Protein AF-K3ZLZ5-F1 (afdb_monomer_lite)

Secondary structure (DSSP, 8-state):
-PPPHHHHHHHTPPPTT--GGG--TTS--HHHHHHHHHHHHHHHHHHHHS-HHHHHHHHT-TTTTT-HHHHHHHHHHHHT--------------------------------------SSSHHHHHHHHHHHHHHHHHHHHHHHHHHHHHHHHHHHHHHHHHHHHHHHHHHHHHHHHHHHHHHHT-PPP---SSSS--------------------------

Structure (mmCIF, N/CA/C/O backbone):
data_AF-K3ZLZ5-F1
#
_entry.id   AF-K3ZLZ5-F1
#
loop_
_atom_site.group_PDB
_atom_site.id
_atom_site.type_symbol
_atom_site.label_atom_id
_atom_site.label_alt_id
_atom_site.label_comp_id
_atom_site.label_asym_id
_atom_site.label_entity_id
_atom_site.label_seq_id
_atom_site.pdbx_PDB_ins_code
_atom_site.Cartn_x
_atom_site.Cartn_y
_atom_site.Cartn_z
_atom_site.occupancy
_atom_site.B_iso_or_equiv
_atom_site.auth_seq_id
_atom_site.auth_comp_id
_atom_site.auth_asym_id
_atom_site.auth_atom_id
_atom_site.pdbx_PDB_model_num
ATOM 1 N N . MET A 1 1 ? 9.858 -18.443 5.538 1.00 51.09 1 MET A N 1
ATOM 2 C CA . MET A 1 1 ? 9.819 -18.020 4.124 1.00 51.09 1 MET A CA 1
ATOM 3 C C . MET A 1 1 ? 8.962 -16.777 4.077 1.00 51.09 1 MET A C 1
ATOM 5 O O . MET A 1 1 ? 7.885 -16.818 4.658 1.00 51.09 1 MET A O 1
ATOM 9 N N . GLY A 1 2 ? 9.480 -15.682 3.523 1.00 55.00 2 GLY A N 1
ATOM 10 C CA . GLY A 1 2 ? 8.726 -14.432 3.418 1.00 55.00 2 GLY A CA 1
ATOM 11 C C . GLY A 1 2 ? 7.534 -14.552 2.457 1.00 55.00 2 GLY A C 1
ATOM 12 O O . GLY A 1 2 ? 7.440 -15.550 1.733 1.00 55.00 2 GLY A O 1
ATOM 13 N N . PRO A 1 3 ? 6.624 -13.567 2.466 1.00 72.56 3 PRO A N 1
ATOM 14 C CA . PRO A 1 3 ? 5.495 -13.526 1.544 1.00 72.56 3 PRO A CA 1
ATOM 15 C C . PRO A 1 3 ? 5.969 -13.429 0.087 1.00 72.56 3 PRO A C 1
ATOM 17 O O . PRO A 1 3 ? 6.995 -12.822 -0.218 1.00 72.56 3 PRO A O 1
ATOM 20 N N . SER A 1 4 ? 5.222 -14.058 -0.821 1.00 85.50 4 SER A N 1
ATOM 21 C CA . SER A 1 4 ? 5.478 -13.959 -2.266 1.00 85.50 4 SER A CA 1
ATOM 22 C C . SER A 1 4 ? 5.114 -12.570 -2.804 1.00 85.50 4 SER A C 1
ATOM 24 O O . SER A 1 4 ? 4.251 -11.896 -2.243 1.00 85.50 4 SER A O 1
ATOM 26 N N . ILE A 1 5 ? 5.734 -12.158 -3.916 1.00 81.50 5 ILE A N 1
ATOM 27 C CA . ILE A 1 5 ? 5.451 -10.870 -4.581 1.00 81.50 5 ILE A CA 1
ATOM 28 C C . ILE A 1 5 ? 3.954 -10.728 -4.884 1.00 81.50 5 ILE A C 1
ATOM 30 O O . ILE A 1 5 ? 3.370 -9.686 -4.603 1.00 81.50 5 ILE A O 1
ATOM 34 N N . ASP A 1 6 ? 3.313 -11.799 -5.359 1.00 85.06 6 ASP A N 1
ATOM 35 C CA . ASP A 1 6 ? 1.879 -11.804 -5.655 1.00 85.06 6 ASP A CA 1
ATOM 36 C C . ASP A 1 6 ? 1.027 -11.555 -4.401 1.00 85.06 6 ASP A C 1
ATOM 38 O O . ASP A 1 6 ? 0.051 -10.813 -4.457 1.00 85.06 6 ASP A O 1
ATOM 42 N N . GLN A 1 7 ? 1.405 -12.120 -3.249 1.00 87.25 7 GLN A N 1
ATOM 43 C CA . GLN A 1 7 ? 0.699 -11.880 -1.984 1.00 87.25 7 GLN A CA 1
ATOM 44 C C . GLN A 1 7 ? 0.841 -10.432 -1.514 1.00 87.25 7 GLN A C 1
ATOM 46 O O . GLN A 1 7 ? -0.138 -9.849 -1.057 1.00 87.25 7 GLN A O 1
ATOM 51 N N . ILE A 1 8 ? 2.037 -9.852 -1.647 1.00 87.12 8 ILE A N 1
ATOM 52 C CA . ILE A 1 8 ? 2.290 -8.449 -1.292 1.00 87.12 8 ILE A CA 1
ATOM 53 C C . ILE A 1 8 ? 1.476 -7.527 -2.204 1.00 87.12 8 ILE A C 1
ATOM 55 O O . ILE A 1 8 ? 0.814 -6.612 -1.720 1.00 87.12 8 ILE A O 1
ATOM 59 N N . LEU A 1 9 ? 1.466 -7.798 -3.512 1.00 88.12 9 LEU A N 1
ATOM 60 C CA . LEU A 1 9 ? 0.686 -7.027 -4.477 1.00 88.12 9 LEU A CA 1
ATOM 61 C C . LEU A 1 9 ? -0.811 -7.111 -4.194 1.00 88.12 9 LEU A C 1
ATOM 63 O O . LEU A 1 9 ? -1.471 -6.077 -4.192 1.00 88.12 9 LEU A O 1
ATOM 67 N N . VAL A 1 10 ? -1.337 -8.304 -3.902 1.00 89.19 10 VAL A N 1
ATOM 68 C CA . VAL A 1 10 ? -2.753 -8.496 -3.553 1.00 89.19 10 VAL A CA 1
ATOM 69 C C . VAL A 1 10 ? -3.120 -7.751 -2.270 1.00 89.19 10 VAL A C 1
ATOM 71 O O . VAL A 1 10 ? -4.140 -7.070 -2.246 1.00 89.19 10 VAL A O 1
ATOM 74 N N . ALA A 1 11 ? -2.284 -7.822 -1.233 1.00 88.75 11 ALA A N 1
ATOM 75 C CA . ALA A 1 11 ? -2.509 -7.092 0.015 1.00 88.75 11 ALA A CA 1
ATOM 76 C C . ALA A 1 11 ? -2.407 -5.564 -0.156 1.00 88.75 11 ALA A C 1
ATOM 78 O O . ALA A 1 11 ? -2.975 -4.815 0.632 1.00 88.75 11 ALA A O 1
ATOM 79 N N . SER A 1 12 ? -1.703 -5.095 -1.191 1.00 90.94 12 SER A N 1
ATOM 80 C CA . SER A 1 12 ? -1.580 -3.670 -1.519 1.00 90.94 12 SER A CA 1
ATOM 81 C C . SER A 1 12 ? -2.735 -3.121 -2.369 1.00 90.94 12 SER A C 1
ATOM 83 O O . SER A 1 12 ? -2.720 -1.953 -2.751 1.00 90.94 12 SER A O 1
ATOM 85 N N . ILE A 1 13 ? -3.724 -3.944 -2.733 1.00 91.38 13 ILE A N 1
ATOM 86 C CA . ILE A 1 13 ? -4.865 -3.480 -3.528 1.00 91.38 13 ILE A CA 1
ATOM 87 C C . ILE A 1 13 ? -5.757 -2.599 -2.654 1.00 91.38 13 ILE A C 1
ATOM 89 O O . ILE A 1 13 ? -6.261 -3.028 -1.620 1.00 91.38 13 ILE A O 1
ATOM 93 N N . LEU A 1 14 ? -5.971 -1.366 -3.108 1.00 88.81 14 LEU A N 1
ATOM 94 C CA . LEU A 1 14 ? -6.866 -0.426 -2.446 1.00 88.81 14 LEU A CA 1
ATOM 95 C C . LEU A 1 14 ? -8.335 -0.868 -2.570 1.00 88.81 14 LEU A C 1
ATOM 97 O O . LEU A 1 14 ? -8.713 -1.477 -3.579 1.00 88.81 14 LEU A O 1
ATOM 101 N N . PRO A 1 15 ? -9.191 -0.513 -1.596 1.00 84.44 15 PRO A N 1
ATOM 102 C CA . PRO A 1 15 ? -10.613 -0.798 -1.662 1.00 84.44 15 PRO A CA 1
ATOM 103 C C . PRO A 1 15 ? -11.277 -0.192 -2.913 1.00 84.44 15 PRO A C 1
ATOM 105 O O . PRO A 1 15 ? -10.827 0.828 -3.447 1.00 84.44 15 PRO A O 1
ATOM 108 N N . PRO A 1 16 ? -12.400 -0.762 -3.382 1.00 80.25 16 PRO A N 1
ATOM 109 C CA . PRO A 1 16 ? -13.144 -0.202 -4.504 1.00 80.25 16 PRO A CA 1
ATOM 110 C C . PRO A 1 16 ? -13.611 1.230 -4.204 1.00 80.25 16 PRO A C 1
ATOM 112 O O . PRO A 1 16 ? -14.239 1.474 -3.177 1.00 80.25 16 PRO A O 1
ATOM 115 N N . ASN A 1 17 ? -13.375 2.162 -5.135 1.00 74.81 17 ASN A N 1
ATOM 116 C CA . ASN A 1 17 ? -13.675 3.598 -4.993 1.00 74.81 17 ASN A CA 1
ATOM 117 C C . ASN A 1 17 ? -12.885 4.325 -3.889 1.00 74.81 17 ASN A C 1
ATOM 119 O O . ASN A 1 17 ? -13.280 5.419 -3.485 1.00 74.81 17 ASN A O 1
ATOM 123 N N . PHE A 1 18 ? -11.786 3.742 -3.408 1.00 80.00 18 PHE A N 1
ATOM 124 C CA . PHE A 1 18 ? -10.894 4.410 -2.473 1.00 80.00 18 PHE A CA 1
ATOM 125 C C . PHE A 1 18 ? -10.143 5.541 -3.183 1.00 80.00 18 PHE A C 1
ATOM 127 O O . PHE A 1 18 ? -9.334 5.306 -4.081 1.00 80.00 18 PHE A O 1
ATOM 134 N N . ASP A 1 19 ? -10.443 6.776 -2.794 1.00 78.69 19 ASP A N 1
ATOM 135 C CA . ASP A 1 19 ? -9.796 7.975 -3.318 1.00 78.69 19 ASP A CA 1
ATOM 136 C C . ASP A 1 19 ? -8.777 8.474 -2.293 1.00 78.69 19 ASP A C 1
ATOM 138 O O . ASP A 1 19 ? -9.160 9.092 -1.299 1.00 78.69 19 ASP A O 1
ATOM 142 N N . ILE A 1 20 ? -7.491 8.203 -2.549 1.00 75.19 20 ILE A N 1
ATOM 143 C CA . ILE A 1 20 ? -6.363 8.593 -1.684 1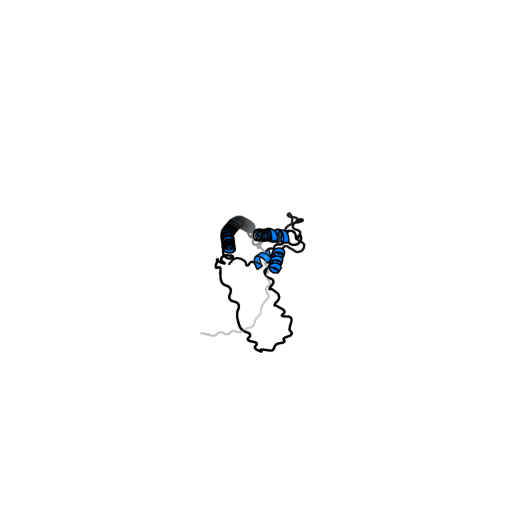.00 75.19 20 ILE A CA 1
ATOM 144 C C . ILE A 1 20 ? -6.392 10.096 -1.370 1.00 75.19 20 ILE A C 1
ATOM 146 O O . ILE A 1 20 ? -6.092 10.494 -0.245 1.00 75.19 20 ILE A O 1
ATOM 150 N N . ASP A 1 21 ? -6.804 10.928 -2.329 1.00 77.19 21 ASP A N 1
ATOM 151 C CA . ASP A 1 21 ? -6.812 12.384 -2.172 1.00 77.19 21 ASP A CA 1
ATOM 152 C C . ASP A 1 21 ? -7.993 12.878 -1.314 1.00 77.19 21 ASP A C 1
ATOM 154 O O . ASP A 1 21 ? -8.024 14.040 -0.897 1.00 77.19 21 ASP A O 1
ATOM 158 N N . ARG A 1 22 ? -8.987 12.018 -1.049 1.00 81.44 22 ARG A N 1
ATOM 159 C CA . ARG A 1 22 ? -10.226 12.349 -0.321 1.00 81.44 22 ARG A CA 1
ATOM 160 C C . ARG A 1 22 ? -10.492 11.470 0.900 1.00 81.44 22 ARG A C 1
ATOM 162 O O . ARG A 1 22 ? -11.604 11.506 1.430 1.00 81.44 22 ARG A O 1
ATOM 169 N N . VAL A 1 23 ? -9.503 10.705 1.356 1.00 81.44 23 VAL A N 1
ATOM 170 C CA . VAL A 1 23 ? -9.627 9.842 2.538 1.00 81.44 23 VAL A CA 1
ATOM 171 C C . VAL A 1 23 ? -9.972 10.664 3.782 1.00 81.44 23 VAL A C 1
ATOM 173 O O . VAL A 1 23 ? -9.275 11.618 4.134 1.00 81.44 23 VAL A O 1
ATOM 176 N N . ASP A 1 24 ? -11.030 10.253 4.485 1.00 83.88 24 ASP A N 1
ATOM 177 C CA . ASP A 1 24 ? -11.310 10.719 5.843 1.00 83.88 24 ASP A CA 1
ATOM 178 C C . ASP A 1 24 ? -10.507 9.891 6.852 1.00 83.88 24 ASP A C 1
ATOM 180 O O . ASP A 1 24 ? -10.948 8.850 7.340 1.00 83.88 24 ASP A O 1
ATOM 184 N N . TRP A 1 25 ? -9.318 10.389 7.185 1.00 81.00 25 TRP A N 1
ATOM 185 C CA . TRP A 1 25 ? -8.396 9.761 8.134 1.00 81.00 25 TRP A CA 1
ATOM 186 C C . TRP A 1 25 ? -8.973 9.575 9.543 1.00 81.00 25 TRP A C 1
ATOM 188 O O . TRP A 1 25 ? -8.416 8.812 10.325 1.00 81.00 25 TRP A O 1
ATOM 198 N N . SER A 1 26 ? -10.075 10.249 9.886 1.00 80.75 26 SER A N 1
ATOM 199 C CA . SER A 1 26 ? -10.703 10.129 11.209 1.00 80.75 26 SER A CA 1
ATOM 200 C C . SER A 1 26 ? -11.570 8.875 11.340 1.00 80.75 26 SER A C 1
ATOM 202 O O . SER A 1 26 ? -11.838 8.437 12.455 1.00 80.75 26 SER A O 1
ATOM 204 N N . ASN A 1 27 ? -12.027 8.324 10.212 1.00 83.88 27 ASN A N 1
ATOM 205 C CA . ASN A 1 27 ? -12.945 7.184 10.145 1.00 83.88 27 ASN A CA 1
ATOM 206 C C . ASN A 1 27 ? -12.357 5.988 9.380 1.00 83.88 27 ASN A C 1
ATOM 208 O O . ASN A 1 27 ? -13.076 5.023 9.122 1.00 83.88 27 ASN A O 1
ATOM 212 N N . ILE A 1 28 ? -11.075 6.052 9.010 1.00 84.75 28 ILE A N 1
ATOM 213 C CA . ILE A 1 28 ? -10.393 4.972 8.297 1.00 84.75 28 ILE A CA 1
ATOM 214 C C . ILE A 1 28 ? -10.305 3.724 9.182 1.00 84.75 28 ILE A C 1
ATOM 216 O O . ILE A 1 28 ? -9.991 3.799 10.372 1.00 84.75 28 ILE A O 1
ATOM 220 N N . THR A 1 29 ? -10.602 2.565 8.607 1.00 88.00 29 THR A N 1
ATOM 221 C CA . THR A 1 29 ? -10.415 1.285 9.293 1.00 88.00 29 THR A CA 1
ATOM 222 C C . THR A 1 29 ? -8.942 0.873 9.292 1.00 88.00 29 THR A C 1
ATOM 224 O O . THR A 1 29 ? -8.152 1.334 8.468 1.00 88.00 29 THR A O 1
ATOM 227 N N . GLN A 1 30 ? -8.556 -0.028 10.201 1.00 82.75 30 GLN A N 1
ATOM 228 C CA . GLN A 1 30 ? -7.181 -0.535 10.245 1.00 82.75 30 GLN A CA 1
ATOM 229 C C . GLN A 1 30 ? -6.791 -1.243 8.938 1.00 82.75 30 GLN A C 1
ATOM 231 O O . GLN A 1 30 ? -5.706 -1.020 8.421 1.00 82.75 30 GLN A O 1
ATOM 236 N N . GLU A 1 31 ? -7.700 -2.031 8.363 1.00 85.06 31 GLU A N 1
ATOM 237 C CA . GLU A 1 31 ? -7.471 -2.730 7.094 1.00 85.06 31 GLU A CA 1
ATOM 238 C C . GLU A 1 31 ? -7.238 -1.751 5.930 1.00 85.06 31 GLU A C 1
ATOM 240 O O . GLU A 1 31 ? -6.318 -1.940 5.136 1.00 85.06 31 GLU A O 1
ATOM 245 N N . GLU A 1 32 ? -8.020 -0.667 5.862 1.00 87.19 32 GLU A N 1
ATOM 246 C CA . GLU A 1 32 ? -7.841 0.392 4.860 1.00 87.19 32 GLU A CA 1
ATOM 247 C C . GLU A 1 32 ? -6.527 1.156 5.050 1.00 87.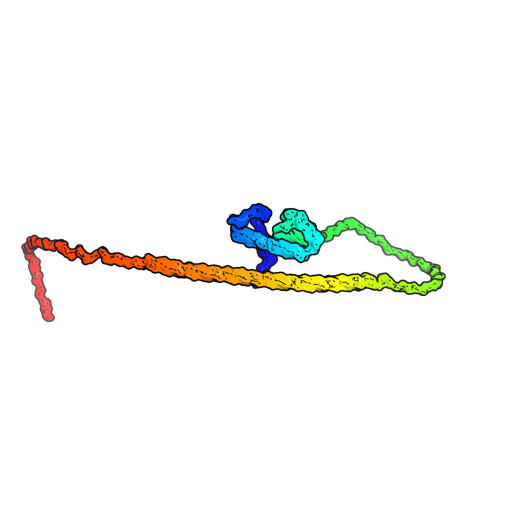19 32 GLU A C 1
ATOM 249 O O . GLU A 1 32 ? -5.875 1.538 4.075 1.00 87.19 32 GLU A O 1
ATOM 254 N N . LEU A 1 33 ? -6.118 1.381 6.300 1.00 85.88 33 LEU A N 1
ATOM 255 C CA . LEU A 1 33 ? -4.839 2.005 6.612 1.00 85.88 33 LEU A CA 1
ATOM 256 C C . LEU A 1 33 ? -3.675 1.110 6.171 1.00 85.88 33 LEU A C 1
ATOM 258 O O . LEU A 1 33 ? -2.778 1.586 5.473 1.00 85.88 33 LEU A O 1
ATOM 262 N N . ASP A 1 34 ? -3.725 -0.176 6.516 1.00 84.25 34 ASP A N 1
ATOM 263 C CA . ASP A 1 34 ? -2.685 -1.155 6.203 1.00 84.25 34 ASP A CA 1
ATOM 264 C C . ASP A 1 34 ? -2.519 -1.317 4.687 1.00 84.25 34 ASP A C 1
ATOM 266 O O . ASP A 1 34 ? -1.401 -1.226 4.170 1.00 84.25 34 ASP A O 1
ATOM 270 N N . CYS A 1 35 ? -3.619 -1.478 3.937 1.00 86.88 35 CYS A N 1
ATOM 271 C CA . CYS A 1 35 ? -3.536 -1.592 2.480 1.00 86.88 35 CYS A CA 1
ATOM 272 C C . CYS A 1 35 ? -3.044 -0.289 1.833 1.00 86.88 35 CYS A C 1
ATOM 274 O O . CYS A 1 35 ? -2.290 -0.335 0.862 1.00 86.88 35 CYS A O 1
ATOM 276 N N . THR A 1 36 ? -3.404 0.879 2.383 1.00 87.62 36 THR A N 1
ATOM 277 C CA . THR A 1 36 ? -2.946 2.186 1.880 1.00 87.62 36 THR A CA 1
ATOM 278 C C . THR A 1 36 ? -1.450 2.379 2.100 1.00 87.62 36 THR A C 1
ATOM 280 O O . THR A 1 36 ? -0.734 2.778 1.178 1.00 87.62 36 THR A O 1
ATOM 283 N N . GLN A 1 37 ? -0.960 2.066 3.300 1.00 87.19 37 GLN A N 1
ATOM 284 C CA . GLN A 1 37 ? 0.465 2.122 3.621 1.00 87.19 37 GLN A CA 1
ATOM 285 C C . GLN A 1 37 ? 1.258 1.150 2.749 1.00 87.19 37 GLN A C 1
ATOM 287 O O . GLN A 1 37 ? 2.263 1.535 2.147 1.00 87.19 37 GLN A O 1
ATOM 292 N N . LEU A 1 38 ? 0.773 -0.085 2.609 1.00 89.75 38 LEU A N 1
ATOM 293 C CA . LEU A 1 38 ? 1.431 -1.093 1.791 1.00 89.75 38 LEU A CA 1
ATOM 294 C C . LEU A 1 38 ? 1.451 -0.695 0.308 1.00 89.75 38 LEU A C 1
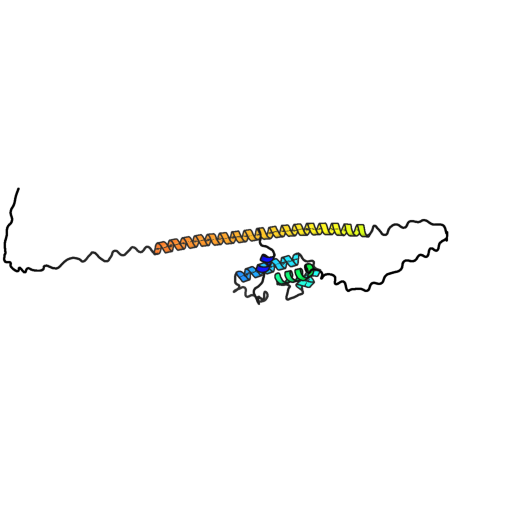ATOM 296 O O . LEU A 1 38 ? 2.495 -0.788 -0.336 1.00 89.75 38 LEU A O 1
ATOM 300 N N . ASN A 1 39 ? 0.344 -0.173 -0.224 1.00 91.75 39 ASN A N 1
ATOM 301 C CA . ASN A 1 39 ? 0.269 0.371 -1.580 1.00 91.75 39 ASN A CA 1
ATOM 302 C C . ASN A 1 39 ? 1.283 1.497 -1.812 1.00 91.75 39 ASN A C 1
ATOM 304 O O . ASN A 1 39 ? 1.983 1.492 -2.827 1.00 91.75 39 ASN A O 1
ATOM 308 N N . ALA A 1 40 ? 1.403 2.436 -0.871 1.00 88.56 40 ALA A N 1
ATOM 309 C CA . ALA A 1 40 ? 2.378 3.520 -0.957 1.00 88.56 40 ALA A CA 1
ATOM 310 C C . ALA A 1 40 ? 3.821 2.986 -0.943 1.00 88.56 40 ALA A C 1
ATOM 312 O O . ALA A 1 40 ? 4.641 3.393 -1.768 1.00 88.56 40 ALA A O 1
ATOM 313 N N . CYS A 1 41 ? 4.126 2.032 -0.058 1.0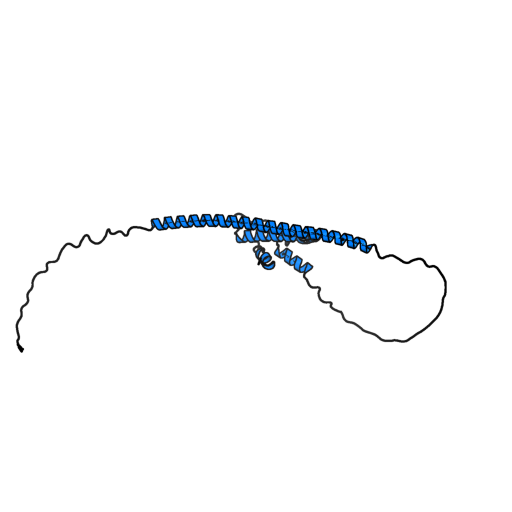0 89.50 41 CYS A N 1
ATOM 314 C CA . CYS A 1 41 ? 5.434 1.379 0.001 1.00 89.50 41 CYS A CA 1
ATOM 315 C C . CYS A 1 41 ? 5.793 0.683 -1.317 1.00 89.50 41 CYS A C 1
ATOM 317 O O . CYS A 1 41 ? 6.876 0.918 -1.858 1.00 89.50 41 CYS A O 1
ATOM 319 N N . VAL A 1 42 ? 4.890 -0.134 -1.864 1.00 90.12 42 VAL A N 1
ATOM 320 C CA . VAL A 1 42 ? 5.138 -0.862 -3.118 1.00 90.12 42 VAL A CA 1
ATOM 321 C C . VAL A 1 42 ? 5.249 0.105 -4.298 1.00 90.12 42 VAL A C 1
ATOM 323 O O . VAL A 1 42 ? 6.147 -0.041 -5.122 1.00 90.12 42 VAL A O 1
ATOM 326 N N . THR A 1 43 ? 4.410 1.140 -4.357 1.00 90.38 43 THR A N 1
ATOM 327 C CA . THR A 1 43 ? 4.477 2.177 -5.401 1.00 90.38 43 THR A CA 1
ATOM 328 C C . THR A 1 43 ? 5.823 2.903 -5.386 1.00 90.38 43 THR A C 1
ATOM 330 O O . THR A 1 43 ? 6.462 3.042 -6.429 1.00 90.38 43 THR A O 1
ATOM 333 N N . ASN A 1 44 ? 6.309 3.306 -4.208 1.00 89.06 44 ASN A N 1
ATOM 334 C CA . ASN A 1 44 ? 7.616 3.951 -4.064 1.00 89.06 44 ASN A CA 1
ATOM 335 C C . ASN A 1 44 ? 8.772 3.017 -4.440 1.00 89.06 44 ASN A C 1
ATOM 337 O O . ASN A 1 44 ? 9.743 3.458 -5.060 1.00 89.06 44 ASN A O 1
ATOM 341 N N . PHE A 1 45 ? 8.668 1.729 -4.105 1.00 88.81 45 PHE A N 1
ATOM 342 C CA . PHE A 1 45 ? 9.643 0.719 -4.510 1.00 88.81 45 PHE A CA 1
ATOM 343 C C . PHE A 1 45 ? 9.690 0.553 -6.035 1.00 88.81 45 PHE A C 1
ATOM 345 O O . PHE A 1 45 ? 10.770 0.611 -6.628 1.00 88.81 45 PHE A O 1
ATOM 352 N N . LEU A 1 46 ? 8.527 0.408 -6.678 1.00 88.88 46 LEU A N 1
ATOM 353 C CA . LEU A 1 46 ? 8.415 0.317 -8.135 1.00 88.88 46 LEU A CA 1
ATOM 354 C C . LEU A 1 46 ? 8.962 1.582 -8.800 1.00 88.88 46 LEU A C 1
ATOM 356 O O . LEU A 1 46 ? 9.767 1.496 -9.718 1.00 88.88 46 LEU A O 1
ATOM 360 N N . ARG A 1 47 ? 8.629 2.767 -8.285 1.00 87.12 47 ARG A N 1
ATOM 361 C CA . ARG A 1 47 ? 9.188 4.026 -8.788 1.00 87.12 47 ARG A CA 1
ATOM 362 C C . ARG A 1 47 ? 10.713 4.048 -8.707 1.00 87.12 47 ARG A C 1
ATOM 364 O O . ARG A 1 47 ? 11.369 4.382 -9.683 1.00 87.12 47 ARG A O 1
ATOM 371 N N . SER A 1 48 ? 11.272 3.647 -7.568 1.00 86.75 48 SER A N 1
ATOM 372 C CA . SER A 1 48 ? 12.721 3.680 -7.315 1.00 86.75 48 SER A CA 1
ATOM 373 C C . SER A 1 48 ? 13.517 2.666 -8.142 1.00 86.75 48 SER A C 1
ATOM 375 O O . SER A 1 48 ? 14.734 2.790 -8.254 1.00 86.75 48 SER A O 1
ATOM 377 N N . THR A 1 49 ? 12.856 1.646 -8.692 1.00 86.69 49 THR A N 1
ATOM 378 C CA . THR A 1 49 ? 13.496 0.598 -9.500 1.00 86.69 49 THR A CA 1
ATOM 379 C C . THR A 1 49 ? 13.446 0.871 -11.002 1.00 86.69 49 THR A C 1
ATOM 381 O O . THR A 1 49 ? 14.218 0.271 -11.749 1.00 86.69 49 THR A O 1
ATOM 384 N N . LEU A 1 50 ? 12.575 1.772 -11.459 1.00 85.31 50 LEU A N 1
ATOM 385 C CA . LEU A 1 50 ? 12.424 2.110 -12.874 1.00 85.31 50 LEU A CA 1
ATOM 386 C C . LEU A 1 50 ? 13.402 3.209 -13.308 1.00 85.31 50 LEU A C 1
ATOM 388 O O . LEU A 1 50 ? 13.760 4.085 -12.524 1.00 85.31 50 LEU A O 1
ATOM 392 N N . TYR A 1 51 ? 13.803 3.195 -14.582 1.00 85.88 51 TYR A N 1
ATOM 393 C CA . TYR A 1 51 ? 14.544 4.307 -15.192 1.00 85.88 51 TYR A CA 1
ATOM 394 C C . TYR A 1 51 ? 13.672 5.565 -15.282 1.00 85.88 51 TYR A C 1
ATOM 396 O O . TYR A 1 51 ? 12.462 5.441 -15.457 1.00 85.88 51 TYR A O 1
ATOM 404 N N . GLU A 1 52 ? 14.287 6.751 -15.221 1.00 86.75 52 GLU A N 1
ATOM 405 C CA . GLU A 1 52 ? 13.586 8.050 -15.251 1.00 86.75 52 GLU A CA 1
ATOM 406 C C . GLU A 1 52 ? 12.594 8.152 -16.422 1.00 86.75 52 GLU A C 1
ATOM 408 O O . GLU A 1 52 ? 11.416 8.397 -16.191 1.00 86.75 52 GLU A O 1
ATOM 413 N N . ASP A 1 53 ? 13.010 7.803 -17.644 1.00 84.25 53 ASP A N 1
ATOM 414 C CA . ASP A 1 53 ? 12.134 7.842 -18.828 1.00 84.25 53 ASP A CA 1
ATOM 415 C C . ASP A 1 53 ? 10.871 6.967 -18.682 1.00 84.25 53 ASP A C 1
ATOM 417 O O . ASP A 1 53 ? 9.795 7.305 -19.174 1.00 84.25 53 ASP A O 1
ATOM 421 N N . ILE A 1 54 ? 10.992 5.816 -18.011 1.00 84.62 54 ILE A N 1
ATOM 422 C CA . ILE A 1 54 ? 9.869 4.897 -17.774 1.00 84.62 54 ILE A CA 1
ATOM 423 C C . ILE A 1 54 ? 9.002 5.415 -16.626 1.00 84.62 54 ILE A C 1
ATOM 425 O O . ILE A 1 54 ? 7.779 5.269 -16.672 1.00 84.62 54 ILE A O 1
ATOM 429 N N . GLN A 1 55 ? 9.618 6.018 -15.604 1.00 86.44 55 GLN A N 1
ATOM 430 C CA . GLN A 1 55 ? 8.882 6.662 -14.522 1.00 86.44 55 GLN A CA 1
ATOM 431 C C . GLN A 1 55 ? 7.986 7.765 -15.080 1.00 86.44 55 GLN A C 1
ATOM 433 O O . GLN A 1 55 ? 6.796 7.749 -14.791 1.00 86.44 55 GLN A O 1
ATOM 438 N N . ASP A 1 56 ? 8.514 8.652 -15.921 1.00 85.19 56 ASP A N 1
ATOM 439 C CA . ASP A 1 56 ? 7.736 9.749 -16.501 1.00 85.19 56 ASP A CA 1
ATOM 440 C C . ASP A 1 56 ? 6.523 9.210 -17.274 1.00 85.19 56 ASP A C 1
ATOM 442 O O . ASP A 1 56 ? 5.392 9.618 -17.028 1.00 85.19 56 ASP A O 1
ATOM 446 N N . ILE A 1 57 ? 6.713 8.183 -18.110 1.00 85.69 57 ILE A N 1
ATOM 447 C CA . ILE A 1 57 ? 5.614 7.569 -18.873 1.00 85.69 57 ILE A CA 1
ATOM 448 C C . ILE A 1 57 ? 4.539 6.958 -17.962 1.00 85.69 57 ILE A C 1
ATOM 450 O O . ILE A 1 57 ? 3.348 7.129 -18.215 1.00 85.69 57 ILE A O 1
ATOM 454 N N . ILE A 1 58 ? 4.935 6.193 -16.942 1.00 83.44 58 ILE A N 1
ATOM 455 C CA . ILE A 1 58 ? 3.989 5.453 -16.094 1.00 83.44 58 ILE A CA 1
ATOM 456 C C . ILE A 1 58 ? 3.294 6.383 -15.098 1.00 83.44 58 ILE A C 1
ATOM 458 O O . ILE A 1 58 ? 2.089 6.258 -14.875 1.00 83.44 58 ILE A O 1
ATOM 462 N N . PHE A 1 59 ? 4.041 7.302 -14.488 1.00 82.94 59 PHE A N 1
ATOM 463 C CA . PHE A 1 59 ? 3.536 8.168 -13.427 1.00 82.94 59 PHE A CA 1
ATOM 464 C C . PHE A 1 59 ? 2.805 9.411 -13.958 1.00 82.94 59 PHE A C 1
ATOM 466 O O . PHE A 1 59 ? 2.025 9.997 -13.207 1.00 82.94 59 PHE A O 1
ATOM 473 N N . ASP A 1 60 ? 2.942 9.746 -15.245 1.00 84.06 60 ASP A N 1
ATOM 474 C CA . ASP A 1 60 ? 2.073 10.724 -15.916 1.00 84.06 60 ASP A CA 1
ATOM 475 C C . ASP A 1 60 ? 0.648 10.187 -16.162 1.00 84.06 60 ASP A C 1
ATOM 477 O O . ASP A 1 60 ? -0.289 10.964 -16.382 1.00 84.06 60 ASP A O 1
ATOM 481 N N . ILE A 1 61 ? 0.436 8.865 -16.091 1.00 82.94 61 ILE A N 1
ATOM 482 C CA . ILE A 1 61 ? -0.897 8.260 -16.198 1.00 82.94 61 ILE A CA 1
ATOM 483 C C . ILE A 1 61 ? -1.602 8.389 -14.846 1.00 82.94 61 ILE A C 1
ATOM 485 O O . ILE A 1 61 ? -1.387 7.599 -13.923 1.00 82.94 61 ILE A O 1
ATOM 489 N N . LYS A 1 62 ? -2.483 9.389 -14.746 1.00 75.94 62 LYS A N 1
ATOM 490 C CA . LYS A 1 62 ? -3.180 9.759 -13.506 1.00 75.94 62 LYS A CA 1
ATOM 491 C C . LYS A 1 62 ? -3.940 8.598 -12.855 1.00 75.94 62 LYS A C 1
ATOM 493 O O . LYS A 1 62 ? -4.026 8.542 -11.633 1.00 75.94 62 LYS A O 1
ATOM 498 N N . GLU A 1 63 ? -4.491 7.675 -13.641 1.00 76.12 63 GLU A N 1
ATOM 499 C CA . GLU A 1 63 ? -5.220 6.516 -13.117 1.00 76.12 63 GLU A CA 1
ATOM 500 C C . GLU A 1 63 ? -4.307 5.400 -12.578 1.00 76.12 63 GLU A C 1
ATOM 502 O O . GLU A 1 63 ? -4.778 4.542 -11.837 1.00 76.12 63 GLU A O 1
ATOM 507 N N . VAL A 1 64 ? -3.021 5.389 -12.940 1.00 76.00 64 VAL A N 1
ATOM 508 C CA . VAL A 1 64 ? -2.085 4.290 -12.641 1.00 76.00 64 VAL A CA 1
ATOM 509 C C . VAL A 1 64 ? -1.099 4.668 -11.538 1.00 76.00 64 VAL A C 1
ATOM 511 O O . VAL A 1 64 ? -0.784 3.831 -10.696 1.00 76.00 64 VAL A O 1
ATOM 514 N N . CYS A 1 65 ? -0.642 5.922 -11.508 1.00 76.06 65 CYS A N 1
ATOM 515 C CA . CYS A 1 65 ? 0.511 6.373 -10.721 1.00 76.06 65 CYS A CA 1
ATOM 516 C C . CYS A 1 65 ? 0.416 6.139 -9.203 1.00 76.06 65 CYS A C 1
ATOM 518 O O . CYS A 1 65 ? 1.440 6.065 -8.527 1.00 76.06 65 CYS A O 1
ATOM 520 N N . ASN A 1 66 ? -0.798 5.981 -8.679 1.00 80.88 66 ASN A N 1
ATOM 521 C CA . ASN A 1 66 ? -1.059 5.821 -7.252 1.00 80.88 66 ASN A CA 1
ATOM 522 C C . ASN A 1 66 ? -1.396 4.382 -6.841 1.00 80.88 66 ASN A C 1
ATOM 524 O O . ASN A 1 66 ? -1.622 4.133 -5.660 1.00 80.88 66 ASN A O 1
ATOM 528 N N . ALA A 1 67 ? -1.473 3.441 -7.783 1.00 87.94 67 ALA A N 1
ATOM 529 C CA . ALA A 1 67 ? -1.910 2.077 -7.519 1.00 87.94 67 ALA A CA 1
ATOM 530 C C . ALA A 1 67 ? -0.820 1.075 -7.909 1.00 87.94 67 ALA A C 1
ATOM 532 O O . ALA A 1 67 ? -0.612 0.780 -9.088 1.00 87.94 67 ALA A O 1
ATOM 533 N N . ALA A 1 68 ? -0.170 0.488 -6.903 1.00 89.94 68 ALA A N 1
ATOM 534 C CA . ALA A 1 68 ? 0.932 -0.454 -7.071 1.00 89.94 68 ALA A CA 1
ATOM 535 C C . ALA A 1 68 ? 0.581 -1.617 -8.011 1.00 89.94 68 ALA A C 1
ATOM 537 O O . ALA A 1 68 ? 1.362 -1.976 -8.892 1.00 89.94 68 ALA A O 1
ATOM 538 N N . HIS A 1 69 ? -0.623 -2.174 -7.863 1.00 89.19 69 HIS A N 1
ATOM 539 C CA . HIS A 1 69 ? -1.101 -3.275 -8.696 1.00 89.19 69 HIS A CA 1
ATOM 540 C C . HIS A 1 69 ? -1.301 -2.874 -10.170 1.00 89.19 69 HIS A C 1
ATOM 542 O O . HIS A 1 69 ? -1.062 -3.698 -11.052 1.00 89.19 69 HIS A O 1
ATOM 548 N N . LEU A 1 70 ? -1.688 -1.622 -10.456 1.00 89.88 70 LEU A N 1
ATOM 549 C CA . LEU A 1 70 ? -1.831 -1.116 -11.827 1.00 89.88 70 LEU A CA 1
ATOM 550 C C . LEU A 1 70 ? -0.469 -0.843 -12.462 1.00 89.88 70 LEU A C 1
ATOM 552 O O . LEU A 1 70 ? -0.251 -1.213 -13.615 1.00 89.88 70 LEU A O 1
ATOM 556 N N . ILE A 1 71 ? 0.462 -0.267 -11.697 1.00 90.06 71 ILE A N 1
ATOM 557 C CA . ILE A 1 71 ? 1.852 -0.073 -12.131 1.00 90.06 71 ILE A CA 1
ATOM 558 C C . ILE A 1 71 ? 2.475 -1.427 -12.472 1.00 90.06 71 ILE A C 1
ATOM 560 O O . ILE A 1 71 ? 3.023 -1.606 -13.557 1.00 90.06 71 ILE A O 1
ATOM 564 N N . TRP A 1 72 ? 2.342 -2.410 -11.577 1.00 91.50 72 TRP A N 1
ATOM 565 C CA . TRP A 1 72 ? 2.843 -3.761 -11.806 1.00 91.50 72 TRP A CA 1
ATOM 566 C C . TRP A 1 72 ? 2.210 -4.418 -13.037 1.00 91.50 72 TRP A C 1
ATOM 568 O O . TRP A 1 72 ? 2.925 -4.969 -13.871 1.00 91.50 72 TRP A O 1
ATOM 578 N N . ALA A 1 73 ? 0.886 -4.330 -13.198 1.00 88.81 73 ALA A N 1
ATOM 579 C CA . ALA A 1 73 ? 0.197 -4.883 -14.362 1.00 88.81 73 ALA A CA 1
ATOM 580 C C . ALA A 1 73 ? 0.702 -4.270 -15.680 1.00 88.81 73 ALA A C 1
ATOM 582 O O . ALA A 1 73 ? 0.956 -5.002 -16.637 1.00 88.81 73 ALA A O 1
ATOM 583 N N . LEU A 1 74 ? 0.910 -2.950 -15.712 1.00 88.31 74 LEU A N 1
ATOM 584 C CA . LEU A 1 74 ? 1.441 -2.246 -16.878 1.00 88.31 74 LEU A CA 1
ATOM 585 C C . LEU A 1 74 ? 2.888 -2.658 -17.190 1.00 88.31 74 LEU A C 1
ATOM 587 O O . LEU A 1 74 ? 3.238 -2.866 -18.353 1.00 88.31 74 LEU A O 1
ATOM 591 N N . LEU A 1 75 ? 3.726 -2.841 -16.167 1.00 87.50 75 LEU A N 1
ATOM 592 C CA . LEU A 1 75 ? 5.091 -3.356 -16.327 1.00 87.50 75 LEU A CA 1
ATOM 593 C C . LEU A 1 75 ? 5.101 -4.784 -16.883 1.00 87.50 75 LEU A C 1
ATOM 595 O O . LEU A 1 75 ? 5.861 -5.097 -17.798 1.00 87.50 75 LEU A O 1
ATOM 599 N N . MET A 1 76 ? 4.221 -5.651 -16.386 1.00 86.19 76 MET A N 1
ATOM 600 C CA . MET A 1 76 ? 4.086 -7.012 -16.903 1.00 86.19 76 MET A CA 1
ATOM 601 C C . MET A 1 76 ? 3.581 -7.018 -18.352 1.00 86.19 76 MET A C 1
ATOM 603 O O . MET A 1 76 ? 4.072 -7.792 -19.173 1.00 86.19 76 MET A O 1
ATOM 607 N N . GLU A 1 77 ? 2.653 -6.130 -18.715 1.00 86.56 77 GLU A N 1
ATOM 608 C CA . GLU A 1 77 ? 2.205 -6.006 -20.104 1.00 86.56 77 GLU A CA 1
ATOM 609 C C . GLU A 1 77 ? 3.309 -5.483 -21.038 1.00 86.56 77 GLU A C 1
ATOM 611 O O . GLU A 1 77 ? 3.414 -5.935 -22.179 1.00 86.56 77 GLU A O 1
ATOM 616 N N . THR A 1 78 ? 4.142 -4.556 -20.572 1.00 81.75 78 THR A N 1
ATOM 617 C CA . THR A 1 78 ? 5.200 -3.943 -21.391 1.00 81.75 78 THR A CA 1
ATOM 618 C C . THR A 1 78 ? 6.437 -4.829 -21.535 1.00 81.75 78 THR A C 1
ATOM 620 O O . THR A 1 78 ? 7.013 -4.875 -22.621 1.00 81.75 78 THR A O 1
ATOM 623 N N . TYR A 1 79 ? 6.825 -5.569 -20.491 1.00 77.94 79 TYR A N 1
ATOM 624 C CA . TYR A 1 79 ? 8.084 -6.330 -20.463 1.00 77.94 79 TYR A CA 1
ATOM 625 C C . TYR A 1 79 ? 7.926 -7.852 -20.489 1.00 77.94 79 TYR A C 1
ATOM 627 O O . TYR A 1 79 ? 8.869 -8.549 -20.861 1.00 77.94 79 TYR A O 1
ATOM 635 N N . VAL A 1 80 ? 6.770 -8.391 -20.094 1.00 80.62 80 VAL A N 1
ATOM 636 C CA . VAL A 1 80 ? 6.557 -9.849 -19.980 1.00 80.62 80 VAL A CA 1
ATOM 637 C C . VAL A 1 80 ? 5.667 -10.400 -21.096 1.00 80.62 80 VAL A C 1
ATOM 639 O O . VAL A 1 80 ? 5.588 -11.616 -21.285 1.00 80.62 80 VAL A O 1
ATOM 642 N N . LYS A 1 81 ? 5.045 -9.541 -21.911 1.00 66.12 81 LYS A N 1
ATOM 643 C CA . LYS A 1 81 ? 4.265 -9.986 -23.072 1.00 66.12 81 LYS A CA 1
ATOM 644 C C . LYS A 1 81 ? 5.163 -10.768 -24.044 1.00 66.12 81 LYS A C 1
ATOM 646 O O . LYS A 1 81 ? 6.137 -10.210 -24.548 1.00 66.12 81 LYS A O 1
ATOM 651 N N . PRO A 1 82 ? 4.856 -12.047 -24.330 1.00 50.47 82 PRO A N 1
ATOM 652 C CA . PRO A 1 82 ? 5.622 -12.817 -25.292 1.00 50.47 82 PRO A CA 1
ATOM 653 C C . PRO A 1 82 ? 5.406 -12.210 -26.675 1.00 50.47 82 PRO A C 1
ATOM 655 O O . PRO A 1 82 ? 4.269 -11.925 -27.068 1.00 50.47 82 PRO A O 1
ATOM 658 N N . GLU A 1 83 ? 6.495 -12.025 -27.417 1.00 53.16 83 GLU A N 1
ATOM 659 C CA . GLU A 1 83 ? 6.433 -11.766 -28.848 1.00 53.16 83 GLU A CA 1
ATOM 660 C C . GLU A 1 83 ? 5.449 -12.751 -29.488 1.00 53.16 83 GLU A C 1
ATOM 662 O O . GLU A 1 83 ? 5.571 -13.973 -29.353 1.00 53.16 83 GLU A O 1
ATOM 667 N N . TYR A 1 84 ? 4.435 -12.214 -30.166 1.00 45.66 84 TYR A N 1
ATOM 668 C CA . TYR A 1 84 ? 3.548 -13.024 -30.981 1.00 45.66 84 TYR A CA 1
ATOM 669 C C . TYR A 1 84 ? 4.401 -13.755 -32.019 1.00 45.66 84 TYR A C 1
ATOM 671 O O . TYR A 1 84 ? 5.138 -13.136 -32.788 1.00 45.66 84 TYR A O 1
ATOM 679 N N . SER A 1 85 ? 4.291 -15.083 -32.011 1.00 47.69 85 SER A N 1
ATOM 680 C CA . SER A 1 85 ? 4.969 -15.997 -32.921 1.00 47.69 85 SER A CA 1
ATOM 681 C C . SER A 1 85 ? 4.915 -15.495 -34.358 1.00 47.69 85 SER A C 1
ATOM 683 O O . SER A 1 85 ? 3.842 -15.140 -34.853 1.00 47.69 85 SER A O 1
ATOM 685 N N . SER A 1 86 ? 6.058 -15.555 -35.034 1.00 54.75 86 SER A N 1
ATOM 686 C CA . SER A 1 86 ? 6.209 -15.332 -36.465 1.00 54.75 86 SER A CA 1
ATOM 687 C C . SER A 1 86 ? 5.063 -15.968 -37.261 1.00 54.75 86 SER A C 1
ATOM 689 O O . SER A 1 86 ? 5.049 -17.176 -37.497 1.00 54.75 86 SER A O 1
ATOM 691 N N . GLN A 1 87 ? 4.121 -15.157 -37.744 1.00 41.69 87 GLN A N 1
ATOM 692 C CA . GLN A 1 87 ? 3.341 -15.544 -38.910 1.00 41.69 87 GLN A CA 1
ATOM 693 C C . GLN A 1 87 ? 4.244 -15.374 -40.127 1.00 41.69 87 GLN A C 1
ATOM 695 O O . GLN A 1 87 ? 4.349 -14.309 -40.732 1.00 41.69 87 GLN A O 1
ATOM 700 N N . ALA A 1 88 ? 4.917 -16.472 -40.466 1.00 45.25 88 ALA A N 1
ATOM 701 C CA . ALA A 1 88 ? 5.370 -16.730 -41.815 1.00 45.25 88 ALA A CA 1
ATOM 702 C C . ALA A 1 88 ? 4.160 -16.599 -42.753 1.00 45.25 88 ALA A C 1
ATOM 704 O O . ALA A 1 88 ? 3.314 -17.491 -42.817 1.00 45.25 88 ALA A O 1
ATOM 705 N N . SER A 1 89 ? 4.064 -15.474 -43.465 1.00 39.66 89 SER A N 1
ATOM 706 C CA . SER A 1 89 ? 3.215 -15.408 -44.647 1.00 39.66 89 SER A CA 1
ATOM 707 C C . SER A 1 89 ? 3.919 -16.149 -45.785 1.00 39.66 89 SER A C 1
ATOM 709 O O . SER A 1 89 ? 5.108 -15.994 -46.064 1.00 39.66 89 SER A O 1
ATOM 711 N N . SER A 1 90 ? 3.162 -17.065 -46.360 1.00 39.03 90 SER A N 1
ATOM 712 C CA . SER A 1 90 ? 3.513 -18.033 -47.384 1.00 39.03 90 SER A CA 1
ATOM 713 C C . SER A 1 90 ? 3.803 -17.411 -48.761 1.00 39.03 90 SER A C 1
ATOM 715 O O . SER A 1 90 ? 2.933 -16.723 -49.281 1.00 39.03 90 SER A O 1
ATOM 717 N N . LEU A 1 91 ? 4.972 -17.763 -49.333 1.00 37.19 91 LEU A N 1
ATOM 718 C CA . LEU A 1 91 ? 5.286 -18.245 -50.710 1.00 37.19 91 LEU A CA 1
ATOM 719 C C . LEU A 1 91 ? 4.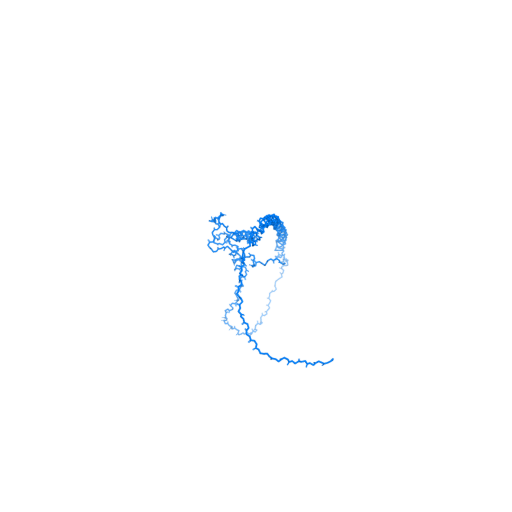669 -17.535 -51.964 1.00 37.19 91 LEU A C 1
ATOM 721 O O . LEU A 1 91 ? 3.512 -17.143 -51.945 1.00 37.19 91 LEU A O 1
ATOM 725 N N . PRO A 1 92 ? 5.365 -17.501 -53.132 1.00 41.06 92 PRO A N 1
ATOM 726 C CA . PRO A 1 92 ? 5.689 -18.732 -53.843 1.00 41.06 92 PRO A CA 1
ATOM 727 C C . PRO A 1 92 ? 7.146 -18.894 -54.282 1.00 41.06 92 PRO A C 1
ATOM 729 O O . PRO A 1 92 ? 7.908 -17.977 -54.568 1.00 41.06 92 PRO A O 1
ATOM 732 N N . LYS A 1 93 ? 7.461 -20.178 -54.326 1.00 40.62 93 LYS A N 1
ATOM 733 C CA . LYS A 1 93 ? 8.668 -20.872 -54.719 1.00 40.62 93 LYS A CA 1
ATOM 734 C C . LYS A 1 93 ? 8.714 -20.938 -56.242 1.00 40.62 93 LYS A C 1
ATOM 736 O O . LYS A 1 93 ? 7.762 -21.418 -56.850 1.00 40.62 93 LYS A O 1
ATOM 741 N N . SER A 1 94 ? 9.842 -20.564 -56.832 1.00 31.39 94 SER A N 1
ATOM 742 C CA . SER A 1 94 ? 10.238 -21.051 -58.154 1.00 31.39 94 SER A CA 1
ATOM 743 C C . SER A 1 94 ? 11.764 -21.074 -58.263 1.00 31.39 94 SER A C 1
ATOM 745 O O . SER A 1 94 ? 12.406 -20.068 -58.545 1.00 31.39 94 SER A O 1
ATOM 747 N N . THR A 1 95 ? 12.342 -22.242 -58.007 1.00 36.47 95 THR A N 1
ATOM 748 C CA . THR A 1 95 ? 13.513 -22.754 -58.741 1.00 36.47 95 THR A CA 1
ATOM 749 C C . THR A 1 95 ? 12.970 -23.590 -59.919 1.00 36.47 95 THR A C 1
ATOM 751 O O . THR A 1 95 ? 11.782 -23.927 -59.858 1.00 36.47 95 THR A O 1
ATOM 754 N N . PRO A 1 96 ? 13.739 -23.965 -60.968 1.00 47.50 96 PRO A N 1
ATOM 755 C CA . PRO A 1 96 ? 15.203 -24.142 -60.992 1.00 47.50 96 PRO A CA 1
ATOM 756 C C . PRO A 1 96 ? 15.906 -23.698 -62.297 1.00 47.50 96 PRO A C 1
ATOM 758 O O . PRO A 1 96 ? 15.266 -23.585 -63.329 1.00 47.50 96 PRO A O 1
ATOM 761 N N . SER A 1 97 ? 17.232 -23.523 -62.282 1.00 32.19 97 SER A N 1
ATOM 762 C CA . SER A 1 97 ? 18.100 -24.029 -63.367 1.00 32.19 97 SER A CA 1
ATOM 763 C C . SER A 1 97 ? 19.570 -23.800 -63.026 1.00 32.19 97 SER A C 1
ATOM 765 O O . SER A 1 97 ? 19.994 -22.663 -62.838 1.00 32.19 97 SER A O 1
ATOM 767 N N . ASN A 1 98 ? 20.334 -24.887 -62.954 1.00 44.56 98 ASN A N 1
ATOM 768 C CA . ASN A 1 98 ? 21.784 -24.862 -63.114 1.00 44.56 98 ASN A CA 1
ATOM 769 C C . ASN A 1 98 ? 22.055 -24.898 -64.617 1.00 44.56 98 ASN A C 1
ATOM 771 O O . ASN A 1 98 ? 21.463 -25.756 -65.256 1.00 44.56 98 ASN A O 1
ATOM 775 N N . ASP A 1 99 ? 22.922 -24.031 -65.137 1.00 36.78 99 ASP A N 1
ATOM 776 C CA . ASP A 1 99 ? 23.737 -24.311 -66.325 1.00 36.78 99 ASP A CA 1
ATOM 777 C C . ASP A 1 99 ? 24.964 -23.385 -66.344 1.00 36.78 99 ASP A C 1
ATOM 779 O O . ASP A 1 99 ? 24.902 -22.196 -66.025 1.00 36.78 99 ASP A O 1
ATOM 783 N N . GLU A 1 100 ? 26.095 -24.001 -66.662 1.00 45.25 100 GLU A N 1
ATOM 784 C CA . GLU A 1 100 ? 27.440 -23.450 -66.772 1.00 45.25 100 GLU A CA 1
ATOM 785 C C . GLU A 1 100 ? 27.540 -22.356 -67.842 1.00 45.25 100 GLU A C 1
ATOM 787 O O . GLU A 1 100 ? 27.089 -22.557 -68.966 1.00 45.25 100 GLU A O 1
ATOM 792 N N . VAL A 1 101 ? 28.275 -21.273 -67.563 1.00 35.34 101 VAL A N 1
ATOM 793 C CA . VAL A 1 101 ? 29.135 -20.665 -68.590 1.00 35.34 101 VAL A CA 1
ATOM 794 C C . VAL A 1 101 ? 30.430 -20.186 -67.940 1.00 35.34 101 VAL A C 1
ATOM 796 O O . VAL A 1 101 ? 30.503 -19.133 -67.306 1.00 35.34 101 VAL A O 1
ATOM 799 N N . ASP A 1 102 ? 31.457 -21.005 -68.112 1.00 44.81 102 ASP A N 1
ATOM 800 C CA . ASP A 1 102 ? 32.858 -20.636 -67.986 1.00 44.81 102 ASP A CA 1
ATOM 801 C C . ASP A 1 102 ? 33.204 -19.621 -69.093 1.00 44.81 102 ASP A C 1
ATOM 803 O O . ASP A 1 102 ? 33.038 -19.909 -70.281 1.00 44.81 102 ASP A O 1
ATOM 807 N N . LEU A 1 103 ? 33.678 -18.423 -68.735 1.00 36.03 103 LEU A N 1
ATOM 808 C CA . LEU A 1 103 ? 34.443 -17.602 -69.672 1.00 36.03 103 LEU A CA 1
ATOM 809 C C . LEU A 1 103 ? 35.589 -16.887 -68.961 1.00 36.03 103 LEU A C 1
ATOM 811 O O . LEU A 1 103 ? 35.429 -16.060 -68.063 1.00 36.03 103 LEU A O 1
ATOM 815 N N . CYS A 1 104 ? 36.775 -17.273 -69.402 1.00 32.44 104 CYS A N 1
ATOM 816 C CA . CYS A 1 104 ? 38.054 -17.059 -68.770 1.00 32.44 104 CYS A CA 1
ATOM 817 C C . CYS A 1 104 ? 38.762 -15.777 -69.267 1.00 32.44 104 CYS A C 1
ATOM 819 O O . CYS A 1 104 ? 38.555 -15.323 -70.388 1.00 32.44 104 CYS A O 1
ATOM 821 N N . LEU A 1 105 ? 39.733 -15.338 -68.453 1.00 38.16 105 LEU A N 1
ATOM 822 C CA . LEU A 1 105 ? 41.021 -14.706 -68.805 1.00 38.16 105 LEU A CA 1
ATOM 823 C C . LEU A 1 105 ? 41.155 -13.173 -69.011 1.00 38.16 105 LEU A C 1
ATOM 825 O O . LEU A 1 105 ? 40.883 -12.599 -70.056 1.00 38.16 105 LEU A O 1
ATOM 829 N N . MET A 1 106 ? 41.899 -12.624 -68.035 1.00 41.91 106 MET A N 1
ATOM 830 C CA . MET A 1 106 ? 43.063 -11.722 -68.148 1.00 41.91 106 MET A CA 1
ATOM 831 C C . MET A 1 106 ? 42.843 -10.208 -68.255 1.00 41.91 106 MET A C 1
ATOM 833 O O . MET A 1 106 ? 42.695 -9.643 -69.331 1.00 41.91 106 MET A O 1
ATOM 837 N N . ALA A 1 107 ? 43.170 -9.523 -67.154 1.00 38.81 107 ALA A N 1
ATOM 838 C CA . ALA A 1 107 ? 43.943 -8.284 -67.226 1.00 38.81 107 ALA A CA 1
ATOM 839 C C . ALA A 1 107 ? 44.912 -8.179 -66.037 1.00 38.81 107 ALA A C 1
ATOM 841 O O . ALA A 1 107 ? 44.529 -7.917 -64.898 1.00 38.81 107 ALA A O 1
ATOM 842 N N . LYS A 1 108 ? 46.211 -8.358 -66.306 1.00 46.66 108 LYS A N 1
ATOM 843 C CA . LYS A 1 108 ? 47.282 -7.943 -65.393 1.00 46.66 108 LYS A CA 1
ATOM 844 C C . LYS A 1 108 ? 47.434 -6.423 -65.451 1.00 46.66 108 LYS A C 1
ATOM 846 O O . LYS A 1 108 ? 47.834 -5.912 -66.492 1.00 46.66 108 LYS A O 1
ATOM 851 N N . LYS A 1 109 ? 47.315 -5.730 -64.313 1.00 43.22 109 LYS A N 1
ATOM 852 C CA . LYS A 1 109 ? 48.133 -4.536 -64.021 1.00 43.22 109 LYS A CA 1
ATOM 853 C C . LYS A 1 109 ? 48.622 -4.540 -62.568 1.00 43.22 109 LYS A C 1
ATOM 855 O O . LYS A 1 109 ? 47.906 -4.875 -61.635 1.00 43.22 109 LYS A O 1
ATOM 860 N N . LYS A 1 110 ? 49.916 -4.240 -62.428 1.00 45.38 110 LYS A N 1
ATOM 861 C CA . LYS A 1 110 ? 50.747 -4.289 -61.216 1.00 45.38 110 LYS A CA 1
ATOM 862 C C . LYS A 1 110 ? 50.595 -3.031 -60.343 1.00 45.38 110 LYS A C 1
ATOM 864 O O . LYS A 1 110 ? 50.625 -1.933 -60.883 1.00 45.38 110 LYS A O 1
ATOM 869 N N . LYS A 1 111 ? 50.717 -3.259 -59.019 1.00 44.16 111 LYS A N 1
ATOM 870 C CA . LYS A 1 111 ? 51.182 -2.376 -57.911 1.00 44.16 111 LYS A CA 1
ATOM 871 C C . LYS A 1 111 ? 50.254 -1.195 -57.550 1.00 44.16 111 LYS A C 1
ATOM 873 O O . LYS A 1 111 ? 49.906 -0.399 -58.401 1.00 44.16 111 LYS A O 1
ATOM 878 N N . LYS A 1 112 ? 49.889 -0.975 -56.281 1.00 37.19 112 LYS A N 1
ATOM 879 C CA . LYS A 1 112 ? 50.748 -0.898 -55.082 1.00 37.19 112 LYS A CA 1
ATOM 880 C C . LYS A 1 112 ? 50.046 -1.444 -53.830 1.00 37.19 112 LYS A C 1
ATOM 882 O O . LYS A 1 112 ? 48.860 -1.226 -53.627 1.00 37.19 112 LYS A O 1
ATOM 887 N N . ALA A 1 113 ? 50.823 -2.077 -52.956 1.00 51.56 113 ALA A N 1
ATOM 888 C CA . ALA A 1 113 ? 50.427 -2.350 -51.582 1.00 51.56 113 ALA A CA 1
ATOM 889 C C . ALA A 1 113 ? 50.413 -1.049 -50.760 1.00 51.56 113 ALA A C 1
ATOM 891 O O . ALA A 1 113 ? 51.430 -0.355 -50.703 1.00 51.56 113 ALA A O 1
ATOM 892 N N . LYS A 1 114 ? 49.302 -0.766 -50.071 1.00 46.59 114 LYS A N 1
ATOM 893 C CA . LYS A 1 114 ? 49.317 -0.182 -48.722 1.00 46.59 114 LYS A CA 1
ATOM 894 C C . LYS A 1 114 ? 47.987 -0.457 -48.006 1.00 46.59 114 LYS A C 1
ATOM 896 O O . LYS A 1 114 ? 46.997 0.226 -48.210 1.00 46.59 114 LYS A O 1
ATOM 901 N N . LYS A 1 115 ? 48.031 -1.505 -47.177 1.00 39.66 115 LYS A N 1
ATOM 902 C CA . LYS A 1 115 ? 47.449 -1.594 -45.829 1.00 39.66 115 LYS A CA 1
ATOM 903 C C . LYS A 1 115 ? 46.006 -1.080 -45.674 1.00 39.66 115 LYS A C 1
ATOM 905 O O . LYS A 1 115 ? 45.784 -0.007 -45.132 1.00 39.66 115 LYS A O 1
ATOM 910 N N . GLY A 1 116 ? 45.034 -1.913 -46.041 1.00 51.59 116 GLY A N 1
ATOM 911 C CA . GLY A 1 116 ? 43.730 -1.899 -45.375 1.00 51.59 116 GLY A CA 1
ATOM 912 C C . GLY A 1 116 ? 43.878 -2.519 -43.982 1.00 51.59 116 GLY A C 1
ATOM 913 O O . GLY A 1 116 ? 44.286 -3.674 -43.884 1.00 51.59 116 GLY A 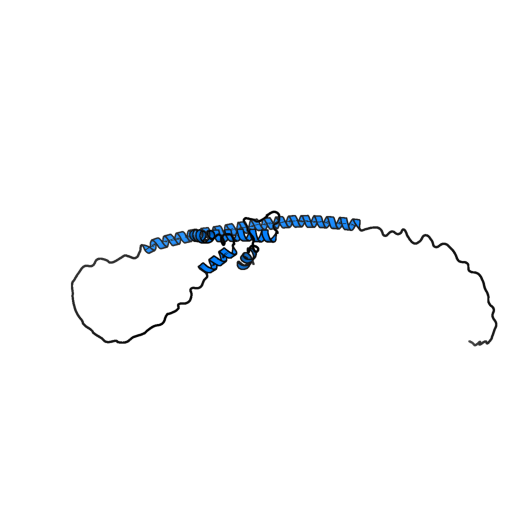O 1
ATOM 914 N N . LYS A 1 117 ? 43.666 -1.712 -42.937 1.00 49.91 117 LYS A N 1
ATOM 915 C CA . LYS A 1 117 ? 43.507 -2.030 -41.496 1.00 49.91 117 LYS A CA 1
ATOM 916 C C . LYS A 1 117 ? 43.515 -0.658 -40.791 1.00 49.91 117 LYS A C 1
ATOM 918 O O . LYS A 1 117 ? 44.514 0.038 -40.916 1.00 49.91 117 LYS A O 1
ATOM 923 N N . ASN A 1 118 ? 42.476 -0.155 -40.123 1.00 47.38 118 ASN A N 1
ATOM 924 C CA . ASN A 1 118 ? 41.469 -0.810 -39.295 1.00 47.38 118 ASN A CA 1
ATOM 925 C C . ASN A 1 118 ? 40.170 0.032 -39.264 1.00 47.38 118 ASN A C 1
ATOM 927 O O . ASN A 1 118 ? 40.218 1.186 -38.860 1.00 47.38 118 ASN A O 1
ATOM 931 N N . GLN A 1 119 ? 39.018 -0.553 -39.599 1.00 51.12 119 GLN A N 1
ATOM 932 C CA . GLN A 1 119 ? 37.733 -0.210 -38.961 1.00 51.12 119 GLN A CA 1
ATOM 933 C C . GLN A 1 119 ? 37.361 -1.403 -38.083 1.00 51.12 119 GLN A C 1
ATOM 935 O O . GLN A 1 119 ? 36.534 -2.242 -38.410 1.00 51.12 119 GLN A O 1
ATOM 940 N N . LYS A 1 120 ? 38.148 -1.584 -37.033 1.00 54.44 120 LYS A N 1
ATOM 941 C CA . LYS A 1 120 ? 37.959 -2.572 -35.976 1.00 54.44 120 LYS A CA 1
ATOM 942 C C . LYS A 1 120 ? 38.886 -2.075 -34.893 1.00 54.44 120 LYS A C 1
ATOM 944 O O . LYS A 1 120 ? 40.079 -2.248 -35.091 1.00 54.44 120 LYS A O 1
ATOM 949 N N . ILE A 1 121 ? 38.369 -1.335 -33.911 1.00 53.12 121 ILE A N 1
ATOM 950 C CA . ILE A 1 121 ? 38.955 -1.066 -32.576 1.00 53.12 121 ILE A CA 1
ATOM 951 C C . ILE A 1 121 ? 38.211 0.084 -31.855 1.00 53.12 121 ILE A C 1
ATOM 953 O O . ILE A 1 121 ? 38.312 0.163 -30.643 1.00 53.12 121 ILE A O 1
ATOM 957 N N . GLU A 1 122 ? 37.395 0.916 -32.514 1.00 52.84 122 GLU A N 1
ATOM 958 C CA . GLU A 1 122 ? 36.719 2.030 -31.805 1.00 52.84 122 GLU A CA 1
ATOM 959 C C . GLU A 1 122 ? 35.459 1.597 -31.027 1.00 52.84 122 GLU A C 1
ATOM 961 O O . GLU A 1 122 ? 35.242 2.026 -29.902 1.00 52.84 122 GLU A O 1
ATOM 966 N N . VAL A 1 123 ? 34.696 0.627 -31.549 1.00 53.47 123 VAL A N 1
ATOM 967 C CA . VAL A 1 123 ? 33.538 0.030 -30.843 1.00 53.47 123 VAL A CA 1
ATOM 968 C C . VAL A 1 123 ? 33.967 -0.715 -29.567 1.00 53.47 123 VAL A C 1
ATOM 970 O O . VAL A 1 123 ? 33.191 -0.876 -28.635 1.00 53.47 123 VAL A O 1
ATOM 973 N N . SER A 1 124 ? 35.221 -1.170 -29.498 1.00 65.00 124 SER A N 1
ATOM 974 C CA . SER A 1 124 ? 35.715 -1.957 -28.366 1.00 65.00 124 SER A CA 1
ATOM 975 C C . SER A 1 124 ? 36.065 -1.119 -27.138 1.00 65.00 124 SER A C 1
ATOM 977 O O . SER A 1 124 ? 36.023 -1.675 -26.050 1.00 65.00 124 SER A O 1
ATOM 979 N N . SER A 1 125 ? 36.408 0.169 -27.271 1.00 73.19 125 SER A N 1
ATOM 980 C CA . SER A 1 125 ? 36.668 1.012 -26.090 1.00 73.19 125 SER A CA 1
ATOM 981 C C . SER A 1 125 ? 35.369 1.515 -25.465 1.00 73.19 125 SER A C 1
ATOM 983 O O . SER A 1 125 ? 35.211 1.426 -24.254 1.00 73.19 125 SER A O 1
ATOM 985 N N . SER A 1 126 ? 34.406 1.933 -26.291 1.00 78.94 126 SER A N 1
ATOM 986 C CA . SER A 1 126 ? 33.084 2.391 -25.838 1.00 78.94 126 SER A CA 1
ATOM 987 C C . SER A 1 126 ? 32.318 1.300 -25.077 1.00 78.94 126 SER A C 1
ATOM 989 O O . SER A 1 126 ? 31.809 1.557 -23.992 1.00 78.94 126 SER A O 1
ATOM 991 N N . LEU A 1 127 ? 32.330 0.052 -25.562 1.00 81.56 127 LEU A N 1
ATOM 992 C CA . LEU A 1 127 ? 31.693 -1.067 -24.851 1.00 81.56 127 LEU A CA 1
ATOM 993 C C . LEU A 1 127 ? 32.374 -1.413 -23.517 1.00 81.56 127 LEU A C 1
ATOM 995 O O . LEU A 1 127 ? 31.741 -1.983 -22.633 1.00 81.56 127 LEU A O 1
ATOM 999 N N . VAL A 1 128 ? 33.668 -1.115 -23.367 1.00 86.62 128 VAL A N 1
ATOM 1000 C CA . VAL A 1 128 ? 34.391 -1.345 -22.107 1.00 86.62 128 VAL A CA 1
ATOM 1001 C C . VAL A 1 128 ? 33.996 -0.295 -21.071 1.00 86.62 128 VAL A C 1
ATOM 1003 O O . VAL A 1 128 ? 33.729 -0.661 -19.929 1.00 86.62 128 VAL A O 1
ATOM 1006 N N . GLU A 1 129 ? 33.883 0.970 -21.479 1.00 89.50 129 GLU A N 1
ATOM 1007 C CA . GLU A 1 129 ? 33.412 2.065 -20.622 1.00 89.50 129 GLU A CA 1
ATOM 1008 C C . GLU A 1 129 ? 31.963 1.839 -20.159 1.00 89.50 129 GLU A C 1
ATOM 1010 O O . GLU A 1 129 ? 31.671 1.963 -18.970 1.00 89.50 129 GLU A O 1
ATOM 1015 N N . GLU A 1 130 ? 31.069 1.413 -21.058 1.00 85.69 130 GLU A N 1
ATOM 1016 C CA . GLU A 1 130 ? 29.683 1.069 -20.707 1.00 85.69 130 GLU A CA 1
ATOM 1017 C C . GLU A 1 130 ? 29.597 -0.112 -19.732 1.00 85.69 130 GLU A C 1
ATOM 1019 O O . GLU A 1 130 ? 28.792 -0.097 -18.801 1.00 85.69 130 GLU A O 1
ATOM 1024 N N . LEU A 1 131 ? 30.443 -1.132 -19.898 1.00 85.75 131 LEU A N 1
ATOM 1025 C CA . LEU A 1 131 ? 30.479 -2.294 -19.009 1.00 85.75 131 LEU A CA 1
ATOM 1026 C C . LEU A 1 131 ? 30.992 -1.915 -17.612 1.00 85.75 131 LEU A C 1
ATOM 1028 O O . LEU A 1 131 ? 30.506 -2.433 -16.604 1.00 85.75 131 LEU A O 1
ATOM 1032 N N . GLU A 1 132 ? 31.964 -1.011 -17.537 1.00 91.12 132 GLU A N 1
ATOM 1033 C CA . GLU A 1 132 ? 32.501 -0.498 -16.277 1.00 91.12 132 GLU A CA 1
ATOM 1034 C C . GLU A 1 132 ? 31.482 0.391 -15.547 1.00 91.12 132 GLU A C 1
ATOM 1036 O O . GLU A 1 132 ? 31.272 0.223 -14.341 1.00 91.12 132 GLU A O 1
ATOM 1041 N N . LEU A 1 133 ? 30.747 1.226 -16.288 1.00 89.31 133 LEU A N 1
ATOM 1042 C CA . LEU A 1 133 ? 29.616 1.993 -15.767 1.00 89.31 133 LEU A CA 1
ATOM 1043 C C . LEU A 1 133 ? 28.488 1.076 -15.268 1.00 89.31 133 LEU A C 1
ATOM 1045 O O . LEU A 1 133 ? 27.997 1.243 -14.153 1.00 89.31 133 LEU A O 1
ATOM 1049 N N . LEU A 1 134 ? 28.123 0.052 -16.045 1.00 88.56 134 LEU A N 1
ATOM 1050 C CA . LEU A 1 134 ? 27.085 -0.913 -15.675 1.00 88.56 134 LEU A CA 1
ATOM 1051 C C . LEU A 1 134 ? 27.450 -1.686 -14.399 1.00 88.56 134 LEU A C 1
ATOM 1053 O O . LEU A 1 134 ? 26.593 -1.914 -13.547 1.00 88.56 134 LEU A O 1
ATOM 1057 N N . LYS A 1 135 ? 28.726 -2.051 -14.224 1.00 90.19 135 LYS A N 1
ATOM 1058 C CA . LYS A 1 135 ? 29.224 -2.672 -12.984 1.00 90.19 135 LYS A CA 1
ATOM 1059 C C . LYS A 1 135 ? 29.114 -1.738 -11.784 1.00 90.19 135 LYS A C 1
ATOM 1061 O O . LYS A 1 135 ? 28.735 -2.194 -10.706 1.00 90.19 135 LYS A O 1
ATOM 1066 N N . SER A 1 136 ? 29.441 -0.460 -11.966 1.00 86.75 136 SER A N 1
ATOM 1067 C CA . SER A 1 136 ? 29.309 0.551 -10.914 1.00 86.75 136 SER A CA 1
ATOM 1068 C C . SER A 1 136 ? 27.845 0.723 -10.496 1.00 86.75 136 SER A C 1
ATOM 1070 O O . SER A 1 136 ? 27.528 0.644 -9.308 1.00 86.75 136 SER A O 1
ATOM 1072 N N . ASN A 1 137 ? 26.939 0.818 -11.471 1.00 86.75 137 ASN A N 1
ATOM 1073 C CA . ASN A 1 137 ? 25.500 0.921 -11.230 1.00 86.75 137 ASN A CA 1
ATOM 1074 C C . ASN A 1 137 ? 24.948 -0.322 -10.525 1.00 86.75 137 ASN A C 1
ATOM 1076 O O . ASN A 1 137 ? 24.215 -0.198 -9.548 1.00 86.75 137 ASN A O 1
ATOM 1080 N N . HIS A 1 138 ? 25.347 -1.522 -10.956 1.00 83.31 138 HIS A N 1
ATOM 1081 C CA . HIS A 1 138 ? 24.957 -2.765 -10.292 1.00 83.31 138 HIS A CA 1
ATOM 1082 C C . HIS A 1 138 ? 25.442 -2.809 -8.836 1.00 83.31 138 HIS A C 1
ATOM 1084 O O . HIS A 1 138 ? 24.688 -3.192 -7.947 1.00 83.31 138 HIS A O 1
ATOM 1090 N N . ALA A 1 139 ? 26.683 -2.391 -8.564 1.00 85.00 139 ALA A N 1
ATOM 1091 C CA . ALA A 1 139 ? 27.204 -2.334 -7.199 1.00 85.00 139 ALA A CA 1
ATOM 1092 C C . ALA A 1 139 ? 26.410 -1.355 -6.314 1.00 85.00 139 ALA A C 1
ATOM 1094 O O . ALA A 1 139 ? 26.105 -1.678 -5.166 1.00 85.00 139 ALA A O 1
ATOM 1095 N N . SER A 1 140 ? 26.028 -0.194 -6.855 1.00 84.38 140 SER A N 1
ATOM 1096 C CA . SER A 1 140 ? 25.181 0.776 -6.153 1.00 84.38 140 SER A CA 1
ATOM 1097 C C . SER A 1 140 ? 23.771 0.236 -5.899 1.00 84.38 140 SER A C 1
ATOM 1099 O O . SER A 1 140 ? 23.272 0.352 -4.782 1.00 84.38 140 SER A O 1
ATOM 1101 N N . LEU A 1 141 ? 23.159 -0.421 -6.888 1.00 79.12 141 LEU A N 1
ATOM 1102 C CA . LEU A 1 141 ? 21.838 -1.036 -6.752 1.00 79.12 141 LEU A CA 1
ATOM 1103 C C . LEU A 1 141 ? 21.835 -2.115 -5.661 1.00 79.12 141 LEU A C 1
ATOM 1105 O O . LEU A 1 141 ? 20.965 -2.106 -4.798 1.00 79.12 141 LEU A O 1
ATOM 1109 N N . VAL A 1 142 ? 22.836 -3.002 -5.656 1.00 79.38 142 VAL A N 1
ATOM 1110 C CA . VAL A 1 142 ? 22.980 -4.057 -4.637 1.00 79.38 142 VAL A CA 1
ATOM 1111 C C . VAL A 1 142 ? 23.147 -3.461 -3.236 1.00 79.38 142 VAL A C 1
ATOM 1113 O O . VAL A 1 142 ? 22.554 -3.962 -2.281 1.00 79.38 142 VAL A O 1
ATOM 1116 N N . TYR A 1 143 ? 23.910 -2.375 -3.102 1.00 78.56 143 TYR A N 1
ATOM 1117 C CA . TYR A 1 143 ? 24.059 -1.669 -1.829 1.00 78.56 143 TYR A CA 1
ATOM 1118 C C . TYR A 1 143 ? 22.739 -1.043 -1.360 1.00 78.56 143 TYR A C 1
ATOM 1120 O O . TYR A 1 143 ? 22.352 -1.218 -0.207 1.00 78.56 143 TYR A O 1
ATOM 1128 N N . ASN A 1 144 ? 22.011 -0.373 -2.257 1.00 71.50 144 ASN A N 1
ATOM 1129 C CA . ASN A 1 144 ? 20.717 0.231 -1.941 1.00 71.50 144 ASN A CA 1
ATOM 1130 C C . ASN A 1 144 ? 19.676 -0.837 -1.577 1.00 71.50 144 ASN A C 1
ATOM 1132 O O . ASN A 1 144 ? 18.967 -0.669 -0.591 1.00 71.50 144 ASN A O 1
ATOM 1136 N N . GLN A 1 145 ? 19.639 -1.964 -2.295 1.00 72.81 145 GLN A N 1
ATOM 1137 C CA . GLN A 1 145 ? 18.787 -3.116 -1.981 1.00 72.81 145 GLN A CA 1
ATOM 1138 C C . GLN A 1 145 ? 19.040 -3.617 -0.549 1.00 72.81 145 GLN A C 1
ATOM 1140 O O . GLN A 1 145 ? 18.100 -3.773 0.226 1.00 72.81 145 GLN A O 1
ATOM 1145 N N . SER A 1 146 ? 20.313 -3.805 -0.182 1.00 76.38 146 SER A N 1
ATOM 1146 C CA . SER A 1 146 ? 20.710 -4.260 1.156 1.00 76.38 146 SER A CA 1
ATOM 1147 C C . SER A 1 146 ? 20.414 -3.227 2.246 1.00 76.38 146 SER A C 1
ATOM 1149 O O . SER A 1 146 ? 20.009 -3.598 3.345 1.00 76.38 146 SER A O 1
ATOM 1151 N N . SER A 1 147 ? 20.617 -1.940 1.958 1.00 69.25 147 SER A N 1
ATOM 1152 C CA . SER A 1 147 ? 20.331 -0.841 2.884 1.00 69.25 147 SER A CA 1
ATOM 1153 C C . SER A 1 147 ? 18.832 -0.723 3.156 1.00 69.25 147 SER A C 1
ATOM 1155 O O . SER A 1 147 ? 18.422 -0.486 4.286 1.00 69.25 147 SER A O 1
ATOM 1157 N N . ILE A 1 148 ? 18.005 -0.910 2.128 1.00 67.75 148 ILE A N 1
ATOM 1158 C CA . ILE A 1 148 ? 16.546 -0.869 2.236 1.00 67.75 148 ILE A CA 1
ATOM 1159 C C . ILE A 1 148 ? 16.038 -2.071 3.038 1.00 67.75 148 ILE A C 1
ATOM 1161 O O . ILE A 1 148 ? 15.253 -1.883 3.962 1.00 67.75 148 ILE A O 1
ATOM 1165 N N . GLU A 1 149 ? 16.516 -3.285 2.747 1.00 70.12 149 GLU A N 1
ATOM 1166 C CA . GLU A 1 149 ? 16.137 -4.488 3.502 1.00 70.12 149 GLU A CA 1
ATOM 1167 C C . GLU A 1 149 ? 16.461 -4.342 4.998 1.00 70.12 149 GLU A C 1
ATOM 1169 O O . GLU A 1 149 ? 15.633 -4.677 5.841 1.00 70.12 149 GLU A O 1
ATOM 1174 N N . HIS A 1 150 ? 17.607 -3.742 5.336 1.00 64.06 150 HIS A N 1
ATOM 1175 C CA . HIS A 1 150 ? 17.969 -3.447 6.723 1.00 64.06 150 HIS A CA 1
ATOM 1176 C C . HIS A 1 150 ? 17.000 -2.459 7.391 1.00 64.06 150 HIS A C 1
ATOM 1178 O O . HIS A 1 150 ? 16.507 -2.735 8.480 1.00 64.06 150 HIS A O 1
ATOM 1184 N N . VAL A 1 151 ? 16.660 -1.352 6.719 1.00 69.75 151 VAL A N 1
ATOM 1185 C CA . VAL A 1 151 ? 15.720 -0.337 7.237 1.00 69.75 151 VAL A CA 1
ATOM 1186 C C . VAL A 1 151 ? 14.306 -0.908 7.433 1.00 69.75 151 VAL A C 1
ATOM 1188 O O . VAL A 1 151 ? 13.634 -0.585 8.416 1.00 69.75 151 VAL A O 1
ATOM 1191 N N . PHE A 1 152 ? 13.844 -1.784 6.535 1.00 65.31 152 PHE A N 1
ATOM 1192 C CA . PHE A 1 152 ? 12.558 -2.474 6.689 1.00 65.31 152 PHE A CA 1
ATOM 1193 C C . PHE A 1 152 ? 12.572 -3.462 7.856 1.00 65.31 152 PHE A C 1
ATOM 1195 O O . PHE A 1 152 ? 11.618 -3.506 8.628 1.00 65.31 152 PHE A O 1
ATOM 1202 N N . VAL A 1 153 ? 13.648 -4.236 8.012 1.00 70.88 153 VAL A N 1
ATOM 1203 C CA . VAL A 1 153 ? 13.768 -5.203 9.111 1.00 70.88 153 VAL A CA 1
ATOM 1204 C C . VAL A 1 153 ? 13.853 -4.493 10.462 1.00 70.88 153 VAL A C 1
ATOM 1206 O O . VAL A 1 153 ? 13.198 -4.921 11.407 1.00 70.88 153 VAL A O 1
ATOM 1209 N N . GLU A 1 154 ? 14.614 -3.402 10.565 1.00 70.62 154 GLU A N 1
ATOM 1210 C CA . GLU A 1 154 ? 14.726 -2.623 11.804 1.00 70.62 154 GLU A CA 1
ATOM 1211 C C . GLU A 1 154 ? 13.397 -1.966 12.187 1.00 70.62 154 GLU A C 1
ATOM 1213 O O . GLU A 1 154 ? 12.910 -2.191 13.293 1.00 70.62 154 GLU A O 1
ATOM 1218 N N . SER A 1 155 ? 12.754 -1.244 11.262 1.00 73.44 155 SER A N 1
ATOM 1219 C CA . SER A 1 155 ? 11.478 -0.573 11.560 1.00 73.44 155 SER A CA 1
ATOM 1220 C C . SER A 1 155 ? 10.352 -1.551 11.908 1.00 73.44 155 SER A C 1
ATOM 1222 O O . SER A 1 155 ? 9.563 -1.284 12.811 1.00 73.44 155 SER A O 1
ATOM 1224 N N . TYR A 1 156 ? 10.288 -2.708 11.243 1.00 74.31 156 TYR A N 1
ATOM 1225 C CA . TYR A 1 156 ? 9.296 -3.736 11.553 1.00 74.31 156 TYR A CA 1
ATOM 1226 C C . TYR A 1 156 ? 9.526 -4.367 12.932 1.00 74.31 156 TYR A C 1
ATOM 1228 O O . TYR A 1 156 ? 8.571 -4.598 13.672 1.00 74.31 156 TYR A O 1
ATOM 1236 N N . ASN A 1 157 ? 10.783 -4.617 13.310 1.00 83.69 157 ASN A N 1
ATOM 1237 C CA . ASN A 1 157 ? 11.107 -5.134 14.640 1.00 83.69 157 ASN A CA 1
ATOM 1238 C C . ASN A 1 157 ? 10.714 -4.147 15.749 1.00 83.69 157 ASN A C 1
ATOM 1240 O O . ASN A 1 157 ? 10.200 -4.587 16.776 1.00 83.69 157 ASN A O 1
ATOM 1244 N N . ASP A 1 158 ? 10.904 -2.843 15.534 1.00 87.69 158 ASP A N 1
ATOM 1245 C CA . ASP A 1 158 ? 10.513 -1.804 16.494 1.00 87.69 158 ASP A CA 1
ATOM 1246 C C . ASP A 1 158 ? 8.987 -1.731 16.670 1.00 87.69 158 ASP A C 1
ATOM 1248 O O . ASP A 1 158 ? 8.499 -1.675 17.800 1.00 87.69 158 ASP A O 1
ATOM 1252 N N . LEU A 1 159 ? 8.221 -1.809 15.573 1.00 87.12 159 LEU A N 1
ATOM 1253 C CA . LEU A 1 159 ? 6.752 -1.844 15.617 1.00 87.12 159 LEU A CA 1
ATOM 1254 C C . LEU A 1 159 ? 6.229 -3.086 16.348 1.00 87.12 159 LEU A C 1
ATOM 1256 O O . LEU A 1 159 ? 5.361 -2.980 17.212 1.00 87.12 159 LEU A O 1
ATOM 1260 N N . VAL A 1 160 ? 6.795 -4.260 16.054 1.00 88.81 160 VAL A N 1
ATOM 1261 C CA . VAL A 1 160 ? 6.436 -5.514 16.734 1.00 88.81 160 VAL A CA 1
ATOM 1262 C C . VAL A 1 160 ? 6.806 -5.464 18.218 1.00 88.81 160 VAL A C 1
ATOM 1264 O O . VAL A 1 160 ? 6.076 -5.992 19.056 1.00 88.81 160 VAL A O 1
ATOM 1267 N N . ALA A 1 161 ? 7.935 -4.850 18.575 1.00 91.75 161 ALA A N 1
ATOM 1268 C CA . ALA A 1 161 ? 8.314 -4.664 19.973 1.00 91.75 161 ALA A CA 1
ATOM 1269 C C . ALA A 1 161 ? 7.312 -3.756 20.703 1.00 91.75 161 ALA A C 1
ATOM 1271 O O . ALA A 1 161 ? 6.843 -4.120 21.781 1.00 91.75 161 ALA A O 1
ATOM 1272 N N . GLN A 1 162 ? 6.924 -2.638 20.084 1.00 92.75 162 GLN A N 1
ATOM 1273 C CA . GLN A 1 162 ? 5.926 -1.723 20.634 1.00 92.75 162 GLN A CA 1
ATOM 1274 C C . GLN A 1 162 ? 4.568 -2.412 20.843 1.00 92.75 162 GLN A C 1
ATOM 1276 O O . GLN A 1 162 ? 4.005 -2.336 21.933 1.00 92.75 162 GLN A O 1
ATOM 1281 N N . GLU A 1 163 ? 4.058 -3.121 19.833 1.00 90.69 163 GLU A N 1
ATOM 1282 C CA . GLU A 1 163 ? 2.780 -3.837 19.928 1.00 90.69 163 GLU A CA 1
ATOM 1283 C C . GLU A 1 163 ? 2.810 -4.902 21.039 1.00 90.69 163 GLU A C 1
ATOM 1285 O O . GLU A 1 163 ? 1.856 -5.044 21.806 1.00 90.69 163 GLU A O 1
ATOM 1290 N N . ASN A 1 164 ? 3.925 -5.627 21.181 1.00 92.00 164 ASN A N 1
ATOM 1291 C CA . ASN A 1 164 ? 4.090 -6.609 22.253 1.00 92.00 164 ASN A CA 1
ATOM 1292 C C . ASN A 1 164 ? 4.082 -5.967 23.647 1.00 92.00 164 ASN A C 1
ATOM 1294 O O . ASN A 1 164 ? 3.507 -6.545 24.574 1.00 92.00 164 ASN A O 1
ATOM 1298 N N . ASP A 1 165 ? 4.687 -4.789 23.808 1.00 96.25 165 ASP A N 1
ATOM 1299 C CA . ASP A 1 165 ? 4.664 -4.046 25.070 1.00 96.25 165 ASP A CA 1
ATOM 1300 C C . ASP A 1 165 ? 3.247 -3.556 25.409 1.00 96.25 165 ASP A C 1
ATOM 1302 O O . ASP A 1 165 ? 2.808 -3.670 26.559 1.00 96.25 165 ASP A O 1
ATOM 1306 N N . GLU A 1 166 ? 2.500 -3.067 24.416 1.00 96.75 166 GLU A N 1
ATOM 1307 C CA . GLU A 1 166 ? 1.098 -2.660 24.567 1.00 96.75 166 GLU A CA 1
ATOM 1308 C C . GLU A 1 166 ? 0.201 -3.853 24.942 1.00 96.75 166 GLU A C 1
ATOM 1310 O O . GLU A 1 166 ? -0.559 -3.788 25.915 1.00 96.75 166 GLU A O 1
ATOM 1315 N N . LEU A 1 167 ? 0.346 -4.987 24.247 1.00 97.19 167 LEU A N 1
ATOM 1316 C CA . LEU A 1 167 ? -0.362 -6.232 24.561 1.00 97.19 167 LEU A CA 1
ATOM 1317 C C . LEU A 1 167 ? -0.043 -6.735 25.970 1.00 97.19 167 LEU A C 1
ATOM 1319 O O . LEU A 1 167 ? -0.935 -7.193 26.687 1.00 97.19 167 LEU A O 1
ATOM 1323 N N . MET A 1 168 ? 1.217 -6.644 26.397 1.00 96.12 168 MET A N 1
ATOM 1324 C CA . MET A 1 168 ? 1.629 -7.067 27.734 1.00 96.12 168 MET A CA 1
ATOM 1325 C C . MET A 1 168 ? 0.969 -6.217 28.825 1.00 96.12 168 MET A C 1
ATOM 1327 O O . MET A 1 168 ? 0.471 -6.765 29.814 1.00 96.12 168 MET A O 1
ATOM 1331 N N . GLN A 1 169 ? 0.905 -4.897 28.629 1.00 96.94 169 GLN A N 1
ATOM 1332 C CA . GLN A 1 169 ? 0.209 -3.984 29.540 1.00 96.94 169 GLN A CA 1
ATOM 1333 C C . GLN A 1 169 ? -1.293 -4.280 29.606 1.00 96.94 169 GLN A C 1
ATOM 1335 O O . GLN A 1 169 ? -1.882 -4.292 30.692 1.00 96.94 169 GLN A O 1
ATOM 1340 N N . GLU A 1 170 ? -1.912 -4.575 28.466 1.00 96.12 170 GLU A N 1
ATOM 1341 C CA . GLU A 1 170 ? -3.334 -4.899 28.393 1.00 96.12 170 GLU A CA 1
ATOM 1342 C C . GLU A 1 170 ? -3.658 -6.235 29.085 1.00 96.12 170 GLU A C 1
ATOM 1344 O O . GLU A 1 170 ? -4.637 -6.341 29.829 1.00 96.12 170 GLU A O 1
ATOM 1349 N N . VAL A 1 171 ? -2.798 -7.247 28.935 1.00 96.50 171 VAL A N 1
ATOM 1350 C CA . VAL A 1 171 ? -2.925 -8.531 29.644 1.00 96.50 171 VAL A CA 1
ATOM 1351 C C . VAL A 1 171 ? -2.811 -8.347 31.160 1.00 96.50 171 VAL A C 1
ATOM 1353 O O . VAL A 1 171 ? -3.612 -8.913 31.911 1.00 96.50 171 VAL A O 1
ATOM 1356 N N . GLU A 1 172 ? -1.850 -7.549 31.629 1.00 96.62 172 GLU A N 1
ATOM 1357 C CA . GLU A 1 172 ? -1.705 -7.192 33.048 1.00 96.62 172 GLU A CA 1
ATOM 1358 C C . GLU A 1 172 ? -2.970 -6.499 33.582 1.00 96.62 172 GLU A C 1
ATOM 1360 O O . GLU A 1 172 ? -3.493 -6.871 34.643 1.00 96.62 172 GLU A O 1
ATOM 1365 N N . ARG A 1 173 ? -3.515 -5.545 32.817 1.00 97.62 173 ARG A N 1
ATOM 1366 C CA . ARG A 1 173 ? -4.750 -4.826 33.150 1.00 97.62 173 ARG A CA 1
ATOM 1367 C C . ARG A 1 173 ? -5.947 -5.772 33.253 1.00 97.62 173 ARG A C 1
ATOM 1369 O O . ARG A 1 173 ? -6.621 -5.793 34.282 1.00 97.62 173 ARG A O 1
ATOM 1376 N N . LEU A 1 174 ? -6.178 -6.607 32.241 1.00 96.88 174 LEU A N 1
ATOM 1377 C CA . LEU A 1 174 ? -7.291 -7.563 32.222 1.00 96.88 174 LEU A CA 1
ATOM 1378 C C . LEU A 1 174 ? -7.193 -8.585 33.358 1.00 96.88 174 LEU A C 1
ATOM 1380 O O . LEU A 1 174 ? -8.196 -8.933 33.984 1.00 96.88 174 LEU A O 1
ATOM 1384 N N . LYS A 1 175 ? -5.980 -9.050 33.668 1.00 95.75 175 LYS A N 1
ATOM 1385 C CA . LYS A 1 175 ? -5.735 -9.962 34.790 1.00 95.75 175 LYS A CA 1
ATOM 1386 C C . LYS A 1 175 ? -6.106 -9.319 36.128 1.00 95.75 175 LYS A C 1
ATOM 1388 O O . LYS A 1 175 ? -6.706 -9.985 36.979 1.00 95.75 175 LYS A O 1
ATOM 1393 N N . LYS A 1 176 ? -5.790 -8.035 36.311 1.00 95.62 176 LYS A N 1
ATOM 1394 C CA . LYS A 1 176 ? -6.194 -7.259 37.489 1.00 95.62 176 LYS A CA 1
ATOM 1395 C C . LYS A 1 176 ? -7.716 -7.119 37.561 1.00 95.62 176 LYS A C 1
ATOM 1397 O O . LYS A 1 176 ? -8.294 -7.474 38.590 1.00 95.62 176 LYS A O 1
ATOM 1402 N N . ASP A 1 177 ? -8.362 -6.713 36.472 1.00 95.19 177 ASP A N 1
ATOM 1403 C CA . ASP A 1 177 ? -9.818 -6.527 36.410 1.00 95.19 177 ASP A CA 1
ATOM 1404 C C . ASP A 1 177 ? -10.575 -7.836 36.715 1.00 95.19 177 ASP A C 1
ATOM 1406 O O . ASP A 1 177 ? -11.523 -7.852 37.506 1.00 95.19 177 ASP A O 1
ATOM 1410 N N . LEU A 1 178 ? -10.107 -8.971 36.176 1.00 92.25 178 LEU A N 1
ATOM 1411 C CA . LEU A 1 178 ? -10.655 -10.300 36.475 1.00 92.25 178 LEU A CA 1
ATOM 1412 C C . LEU A 1 178 ? -10.533 -10.666 37.957 1.00 92.25 178 LEU A C 1
ATOM 1414 O O . LEU A 1 178 ? -11.457 -11.250 38.531 1.00 92.25 178 LEU A O 1
ATOM 1418 N N . SER A 1 179 ? -9.404 -10.338 38.589 1.00 90.81 179 SER A N 1
ATOM 1419 C CA . SER A 1 179 ? -9.199 -10.612 40.015 1.00 90.81 179 SER A CA 1
ATOM 1420 C C . SER A 1 179 ? -10.143 -9.792 40.902 1.00 90.81 179 SER A C 1
ATOM 1422 O O . SER A 1 179 ? -10.699 -10.322 41.868 1.00 90.81 179 SER A O 1
ATOM 1424 N N . GLU A 1 180 ? -10.402 -8.536 40.533 1.00 89.75 180 GLU A N 1
ATOM 1425 C CA . GLU A 1 180 ? -11.310 -7.644 41.249 1.00 89.75 180 GLU A CA 1
ATOM 1426 C C . GLU A 1 180 ? -12.773 -8.081 41.091 1.00 89.75 180 GLU A C 1
ATOM 1428 O O . GLU A 1 180 ? -13.526 -8.136 42.068 1.00 89.75 180 GLU A O 1
ATOM 1433 N N . LEU A 1 181 ? -13.174 -8.461 39.875 1.00 86.44 181 LEU A N 1
ATOM 1434 C CA . LEU A 1 181 ? -14.527 -8.938 39.600 1.00 86.44 181 LEU A CA 1
ATOM 1435 C C . LEU A 1 181 ? -14.817 -10.266 40.319 1.00 86.44 181 LEU A C 1
ATOM 1437 O O . LEU A 1 181 ? -15.895 -10.442 40.892 1.00 86.44 181 LEU A O 1
ATOM 1441 N N . LYS A 1 182 ? -13.831 -11.173 40.375 1.00 80.94 182 LYS A N 1
ATOM 1442 C CA . LYS A 1 182 ? -13.929 -12.432 41.129 1.00 80.94 182 LYS A CA 1
ATOM 1443 C C . LYS A 1 182 ? -14.094 -12.196 42.636 1.00 80.94 182 LYS A C 1
ATOM 1445 O O . LYS A 1 182 ? -14.855 -12.921 43.274 1.00 80.94 182 LYS A O 1
ATOM 1450 N N . GLY A 1 183 ? -13.434 -11.181 43.199 1.00 69.94 183 GLY A N 1
ATOM 1451 C CA . GLY A 1 183 ? -13.559 -10.817 44.616 1.00 69.94 183 GLY A CA 1
ATOM 1452 C C . GLY A 1 183 ? -14.936 -10.257 44.996 1.00 69.94 183 GLY A C 1
ATOM 1453 O O . GLY A 1 183 ? -15.417 -10.503 46.099 1.00 69.94 183 GLY A O 1
ATOM 1454 N N . LYS A 1 184 ? -15.613 -9.562 44.074 1.00 64.94 184 LYS A N 1
ATOM 1455 C CA . LYS A 1 184 ? -16.941 -8.959 44.308 1.00 64.94 184 LYS A CA 1
ATOM 1456 C C . LYS A 1 184 ? -18.101 -9.962 44.245 1.00 64.94 184 LYS A C 1
ATOM 1458 O O . LYS A 1 184 ? -19.177 -9.674 44.757 1.00 64.94 184 LYS A O 1
ATOM 1463 N N . SER A 1 185 ? -17.896 -11.140 43.649 1.00 59.50 185 SER A N 1
ATOM 1464 C CA . SER A 1 185 ? -18.936 -12.170 43.495 1.00 59.50 185 SER A CA 1
ATOM 1465 C C . SER A 1 185 ? -19.021 -13.160 44.667 1.00 59.50 185 SER A C 1
ATOM 1467 O O . SER A 1 185 ? -19.919 -14.006 44.676 1.00 59.50 185 SER A O 1
ATOM 1469 N N . GLN A 1 186 ? -18.126 -13.091 45.659 1.00 59.34 186 GLN A N 1
ATOM 1470 C CA . GLN A 1 186 ? -18.174 -13.978 46.824 1.00 59.34 186 GLN A CA 1
ATOM 1471 C C . GLN A 1 186 ? -19.124 -13.416 47.894 1.00 59.34 186 GLN A C 1
ATOM 1473 O O . GLN A 1 186 ? -18.724 -13.014 48.982 1.00 59.34 186 GLN A O 1
ATOM 1478 N N . VAL A 1 187 ? -20.414 -13.375 47.564 1.00 61.84 187 VAL A N 1
ATOM 1479 C CA . VAL A 1 187 ? -21.476 -13.147 48.546 1.00 61.84 187 VAL A CA 1
ATOM 1480 C C . VAL A 1 187 ? -21.556 -14.401 49.417 1.00 61.84 187 VAL A C 1
ATOM 1482 O O . VAL A 1 187 ? -21.737 -15.505 48.900 1.00 61.84 187 VAL A O 1
ATOM 1485 N N . GLN A 1 188 ? -21.379 -14.255 50.735 1.00 63.22 188 GLN A N 1
ATOM 1486 C CA . GLN A 1 188 ? -21.660 -15.342 51.675 1.00 63.22 188 GLN A CA 1
ATOM 1487 C C . GLN A 1 188 ? -23.096 -15.835 51.433 1.00 63.22 188 GLN A C 1
ATOM 1489 O O . GLN A 1 188 ? -24.000 -14.997 51.374 1.00 63.22 188 GLN A O 1
ATOM 1494 N N . PRO A 1 189 ? -23.351 -17.151 51.306 1.00 64.06 189 PRO A N 1
ATOM 1495 C CA . PRO A 1 189 ? -24.721 -17.637 51.280 1.00 64.06 189 PRO A CA 1
ATOM 1496 C C . PRO A 1 189 ? -25.394 -17.190 52.577 1.00 64.06 189 PRO A C 1
ATOM 1498 O O . PRO A 1 189 ? -24.924 -17.523 53.665 1.00 64.06 189 PRO A O 1
ATOM 1501 N N . SER A 1 190 ? -26.452 -16.385 52.455 1.00 66.00 190 SER A N 1
ATOM 1502 C CA . SER A 1 190 ? -27.260 -15.970 53.598 1.00 66.00 190 SER A CA 1
ATOM 1503 C C . SER A 1 190 ? -27.744 -17.227 54.316 1.00 66.00 190 SER A C 1
ATOM 1505 O O . SER A 1 190 ? -28.565 -17.975 53.788 1.00 66.00 190 SER A O 1
ATOM 1507 N N . GLN A 1 191 ? -27.199 -17.480 55.507 1.00 64.31 191 GLN A N 1
ATOM 1508 C CA . GLN A 1 191 ? -27.666 -18.548 56.390 1.00 64.31 191 GLN A CA 1
ATOM 1509 C C . GLN A 1 191 ? -28.873 -18.102 57.233 1.00 64.31 191 GLN A C 1
ATOM 1511 O O . GLN A 1 191 ? -29.263 -18.804 58.160 1.00 64.31 191 GLN A O 1
ATOM 1516 N N . ASP A 1 192 ? -29.474 -16.946 56.931 1.00 62.28 192 ASP A N 1
ATOM 1517 C CA . ASP A 1 192 ? -30.399 -16.263 57.843 1.00 62.28 192 ASP A CA 1
ATOM 1518 C C . ASP A 1 192 ? -31.854 -16.753 57.769 1.00 62.28 192 ASP A C 1
ATOM 1520 O O . ASP A 1 192 ? -32.739 -16.208 58.412 1.00 62.28 192 ASP A O 1
ATOM 1524 N N . ASN A 1 193 ? -32.142 -17.812 57.012 1.00 62.59 193 ASN A N 1
ATOM 1525 C CA . ASN A 1 193 ? -33.482 -18.387 56.963 1.00 62.59 193 ASN A CA 1
ATOM 1526 C C . ASN A 1 193 ? -33.384 -19.912 56.853 1.00 62.59 193 ASN A C 1
ATOM 1528 O O . ASN A 1 193 ? -33.193 -20.379 55.738 1.00 62.59 193 ASN A O 1
ATOM 1532 N N . HIS A 1 194 ? -33.495 -20.673 57.960 1.00 58.78 194 HIS A N 1
ATOM 1533 C CA . HIS A 1 194 ? -34.501 -21.758 58.090 1.00 58.78 194 HIS A CA 1
ATOM 1534 C C . HIS A 1 194 ? -34.467 -22.659 59.361 1.00 58.78 194 HIS A C 1
ATOM 1536 O O . HIS A 1 194 ? -35.041 -23.744 59.312 1.00 58.78 194 HIS A O 1
ATOM 1542 N N . GLU A 1 195 ? -33.889 -22.298 60.517 1.00 54.88 195 GLU A N 1
ATOM 1543 C CA . GLU A 1 195 ? -33.925 -23.235 61.679 1.00 54.88 195 GLU A CA 1
ATOM 1544 C C . GLU A 1 195 ? -34.386 -22.667 63.033 1.00 54.88 195 GLU A C 1
ATOM 1546 O O . GLU A 1 195 ? -34.205 -23.298 64.071 1.00 54.88 195 GLU A O 1
ATOM 1551 N N . ILE A 1 196 ? -35.074 -21.518 63.055 1.00 60.97 196 ILE A N 1
ATOM 1552 C CA . ILE A 1 196 ? -35.516 -20.888 64.320 1.00 60.97 196 ILE A CA 1
ATOM 1553 C C . ILE A 1 196 ? -37.009 -21.074 64.657 1.00 60.97 196 ILE A C 1
ATOM 1555 O O . ILE A 1 196 ? -37.456 -20.589 65.689 1.00 60.97 196 ILE A O 1
ATOM 1559 N N . MET A 1 197 ? -37.816 -21.838 63.909 1.00 55.97 197 MET A N 1
ATOM 1560 C CA . MET A 1 197 ? -39.228 -22.040 64.302 1.00 55.97 197 MET A CA 1
ATOM 1561 C C . MET A 1 197 ? -39.796 -23.429 63.991 1.00 55.97 197 MET A C 1
ATOM 1563 O O . MET A 1 197 ? -40.705 -23.572 63.183 1.00 55.97 197 MET A O 1
ATOM 1567 N N . VAL A 1 198 ? -39.355 -24.454 64.726 1.00 54.78 198 VAL A N 1
ATOM 1568 C CA . VAL A 1 198 ? -40.179 -25.659 64.946 1.00 54.78 198 VAL A CA 1
ATOM 1569 C C . VAL A 1 198 ? -40.299 -25.916 66.448 1.00 54.78 198 VAL A C 1
ATOM 1571 O O . VAL A 1 198 ? -39.653 -26.788 67.025 1.00 54.78 198 VAL A O 1
ATOM 1574 N N . LYS A 1 199 ? -41.129 -25.114 67.123 1.00 63.25 199 LYS A N 1
ATOM 1575 C CA . LYS A 1 199 ? -41.636 -25.434 68.462 1.00 63.25 199 LYS A CA 1
ATOM 1576 C C . LYS A 1 199 ? -43.164 -25.420 68.455 1.00 63.25 199 LYS A C 1
ATOM 1578 O O . LYS A 1 199 ? -43.755 -24.349 68.389 1.00 63.25 199 LYS A O 1
ATOM 1583 N N . LYS A 1 200 ? -43.725 -26.614 68.718 1.00 62.53 200 LYS A N 1
ATOM 1584 C CA . LYS A 1 200 ? -45.120 -26.933 69.110 1.00 62.53 200 LYS A CA 1
ATOM 1585 C C . LYS A 1 200 ? -46.111 -26.856 67.933 1.00 62.53 200 LYS A C 1
ATOM 1587 O O . LYS A 1 200 ? -45.984 -25.977 67.104 1.00 62.53 200 LYS A O 1
ATOM 1592 N N . VAL A 1 201 ? -47.084 -27.743 67.735 1.00 58.09 201 VAL A N 1
ATOM 1593 C CA . VAL A 1 201 ? -48.063 -28.464 68.580 1.00 58.09 201 VAL A CA 1
ATOM 1594 C C . VAL A 1 201 ? -48.507 -29.678 67.727 1.00 58.09 201 VAL A C 1
ATOM 1596 O O . VAL A 1 201 ? -48.541 -29.530 66.517 1.00 58.09 201 VAL A O 1
ATOM 1599 N N . GLU A 1 202 ? -48.731 -30.892 68.250 1.00 44.34 202 GLU A N 1
ATOM 1600 C CA . GLU A 1 202 ? -50.105 -31.425 68.368 1.00 44.34 202 GLU A CA 1
ATOM 1601 C C . GLU A 1 202 ? -50.174 -32.652 69.296 1.00 44.34 202 GLU A C 1
ATOM 1603 O O . GLU A 1 202 ? -49.606 -33.711 69.038 1.00 44.34 202 GLU A O 1
ATOM 1608 N N . LYS A 1 203 ? -50.890 -32.482 70.414 1.00 59.72 203 LYS A N 1
ATOM 1609 C CA . LYS A 1 203 ? -51.429 -33.563 71.242 1.00 59.72 203 LYS A CA 1
ATOM 1610 C C . LYS A 1 203 ? -52.794 -33.953 70.654 1.00 59.72 203 LYS A C 1
ATOM 1612 O O . LYS A 1 203 ? -53.755 -33.230 70.888 1.00 59.72 203 LYS A O 1
ATOM 1617 N N . GLY A 1 204 ? -52.893 -35.084 69.958 1.00 47.91 204 GLY A N 1
ATOM 1618 C CA . GLY A 1 204 ? -54.161 -35.799 69.719 1.00 47.91 204 GLY A CA 1
ATOM 1619 C C . GLY A 1 204 ? -54.145 -37.072 70.569 1.00 47.91 204 GLY A C 1
ATOM 1620 O O . GLY A 1 204 ? -53.265 -37.904 70.397 1.00 47.91 204 GLY A O 1
ATOM 1621 N N . SER A 1 205 ? -54.840 -37.130 71.705 1.00 51.41 205 SER A N 1
ATOM 1622 C CA . SER A 1 205 ? -56.276 -37.388 71.897 1.00 51.41 205 SER A CA 1
ATOM 1623 C C . SER A 1 205 ? -56.701 -38.819 71.534 1.00 51.41 205 SER A C 1
ATOM 1625 O O . SER A 1 205 ? -56.698 -39.237 70.382 1.00 51.41 205 SER A O 1
ATOM 1627 N N . THR A 1 206 ? -57.052 -39.540 72.594 1.00 48.31 206 THR A N 1
ATOM 1628 C CA . THR A 1 206 ? -57.600 -40.891 72.746 1.00 48.31 206 THR A CA 1
ATOM 1629 C C . THR A 1 206 ? -58.836 -41.156 71.884 1.00 48.31 206 THR A C 1
ATOM 1631 O O . THR A 1 206 ? -59.748 -40.347 71.955 1.00 48.31 206 THR A O 1
ATOM 1634 N N . VAL A 1 207 ? -58.949 -42.329 71.236 1.00 43.88 207 VAL A N 1
ATOM 1635 C CA . VAL A 1 207 ? -60.187 -43.150 71.224 1.00 43.88 207 VAL A CA 1
ATOM 1636 C C . VAL A 1 207 ? -59.823 -44.629 71.017 1.00 43.88 207 VAL A C 1
ATOM 1638 O O . VAL A 1 207 ? -59.295 -45.033 69.986 1.00 43.88 207 VAL A O 1
ATOM 1641 N N . THR A 1 208 ? -60.139 -45.436 72.025 1.00 44.50 208 THR A N 1
ATOM 1642 C CA . THR A 1 208 ? -60.223 -46.902 72.012 1.00 44.50 208 THR A CA 1
ATOM 1643 C C . THR A 1 208 ? -61.456 -47.381 71.246 1.00 44.50 208 THR A C 1
ATOM 1645 O O . THR A 1 208 ? -62.542 -46.864 71.496 1.00 44.50 208 THR A O 1
ATOM 1648 N N . TYR A 1 209 ? -61.327 -48.440 70.441 1.00 40.06 209 TYR A N 1
ATOM 1649 C CA . TYR A 1 209 ? -62.447 -49.330 70.115 1.00 40.06 209 TYR A CA 1
ATOM 1650 C C . TYR A 1 209 ? -62.039 -50.804 70.232 1.00 40.06 209 TYR A C 1
ATOM 1652 O O . TYR A 1 209 ? -60.910 -51.198 69.947 1.00 40.06 209 TYR A O 1
ATOM 1660 N N . SER A 1 210 ? -62.986 -51.566 70.762 1.00 52.31 210 SER A N 1
ATOM 1661 C CA . SER A 1 210 ? -62.881 -52.833 71.483 1.00 52.31 210 SER A CA 1
ATOM 1662 C C . SER A 1 210 ? -62.769 -54.079 70.592 1.00 52.31 210 SER A C 1
ATOM 1664 O O . SER A 1 210 ? -63.291 -54.108 69.482 1.00 52.31 210 SER A O 1
ATOM 1666 N N . ALA A 1 211 ? -62.165 -55.144 71.135 1.00 43.50 211 ALA A N 1
ATOM 1667 C CA . ALA A 1 211 ? -62.204 -56.520 70.609 1.00 43.50 211 ALA A CA 1
ATOM 1668 C C . ALA A 1 211 ? -63.597 -57.176 70.817 1.00 43.50 211 ALA A C 1
ATOM 1670 O O . ALA A 1 211 ? -64.367 -56.661 71.635 1.00 43.50 211 ALA A O 1
ATOM 1671 N N . PRO A 1 212 ? -63.929 -58.323 70.167 1.00 46.59 212 PRO A N 1
ATOM 1672 C CA . PRO A 1 212 ? -63.496 -59.614 70.734 1.00 46.59 212 PRO A CA 1
ATOM 1673 C C . PRO A 1 212 ? -63.227 -60.796 69.758 1.00 46.59 212 PRO A C 1
ATOM 1675 O O . PRO A 1 212 ? -63.951 -61.033 68.802 1.00 46.59 212 PRO A O 1
ATOM 1678 N N . GLN A 1 213 ? -62.208 -61.580 70.146 1.00 46.69 213 GLN A N 1
ATOM 1679 C CA . GLN A 1 213 ? -62.099 -63.056 70.216 1.00 46.69 213 GLN A CA 1
ATOM 1680 C C . GLN A 1 213 ? -62.378 -63.954 68.989 1.00 46.69 213 GLN A C 1
ATOM 1682 O O . GLN A 1 213 ? -63.503 -64.053 68.527 1.00 46.69 213 GLN A O 1
ATOM 1687 N N . HIS A 1 214 ? -61.375 -64.766 68.612 1.00 41.62 214 HIS A N 1
ATOM 1688 C CA . HIS A 1 214 ? -61.419 -66.249 68.542 1.00 41.62 214 HIS A CA 1
ATOM 1689 C C . HIS A 1 214 ? -60.023 -66.761 68.090 1.00 41.62 214 HIS A C 1
ATOM 1691 O O . HIS A 1 214 ? -59.560 -66.413 67.016 1.00 41.62 214 HIS A O 1
ATOM 1697 N N . LEU A 1 215 ? -59.200 -67.371 68.954 1.00 39.78 215 LEU A N 1
ATOM 1698 C CA . LEU A 1 215 ? -59.129 -68.795 69.344 1.00 39.78 215 LEU A CA 1
ATOM 1699 C C . LEU A 1 215 ? -58.027 -69.574 68.582 1.00 39.78 215 LEU A C 1
ATOM 1701 O O . LEU A 1 215 ? -57.937 -69.485 67.365 1.00 39.78 215 LEU A O 1
ATOM 1705 N N . LYS A 1 216 ? -57.332 -70.452 69.334 1.00 44.69 216 LYS A N 1
ATOM 1706 C CA . LYS A 1 216 ? -56.408 -71.555 68.945 1.00 44.69 216 LYS A CA 1
ATOM 1707 C C . LYS A 1 216 ? -54.934 -71.141 68.806 1.00 44.69 216 LYS A C 1
ATOM 1709 O O . LYS A 1 216 ? -54.513 -70.598 67.800 1.00 44.69 216 LYS A O 1
ATOM 1714 N N . ILE A 1 217 ? -54.140 -71.214 69.881 1.00 49.34 217 ILE A N 1
ATOM 1715 C CA . ILE A 1 217 ? -53.444 -72.420 70.393 1.00 49.34 217 ILE A CA 1
ATOM 1716 C C . ILE A 1 217 ? -52.764 -73.186 69.260 1.00 49.34 217 ILE A C 1
ATOM 1718 O O . ILE A 1 217 ? -53.474 -73.765 68.454 1.00 49.34 217 ILE A O 1
ATOM 1722 N N . ASN A 1 218 ? -51.428 -73.248 69.294 1.00 44.09 218 ASN A N 1
ATOM 1723 C CA . ASN A 1 218 ? -50.633 -74.456 69.059 1.00 44.09 218 ASN A CA 1
ATOM 1724 C C . ASN A 1 218 ? -49.282 -74.306 69.780 1.00 44.09 218 ASN A C 1
ATOM 1726 O O . ASN A 1 218 ? -48.441 -73.492 69.413 1.00 44.09 218 ASN A O 1
ATOM 1730 N N . LYS A 1 219 ? -49.112 -75.093 70.847 1.00 45.28 219 LYS A N 1
ATOM 1731 C CA . LYS A 1 219 ? -47.820 -75.427 71.461 1.00 45.28 219 LYS A CA 1
ATOM 1732 C C . LYS A 1 219 ? -47.188 -76.558 70.649 1.00 45.28 219 LYS A C 1
ATOM 1734 O O . LYS A 1 219 ? -47.932 -77.454 70.259 1.00 45.28 219 LYS A O 1
ATOM 1739 N N . SER A 1 220 ? -45.861 -76.575 70.519 1.00 46.38 220 SER A N 1
ATOM 1740 C CA . SER A 1 220 ? -44.968 -77.760 70.599 1.00 46.38 220 SER A CA 1
ATOM 1741 C C . SER A 1 220 ? -43.534 -77.297 70.294 1.00 46.38 220 SER A C 1
ATOM 1743 O O . SER A 1 220 ? -43.336 -76.666 69.265 1.00 46.38 220 SER A O 1
ATOM 1745 N N . LYS A 1 221 ? -42.602 -77.338 71.264 1.00 49.84 221 LYS A N 1
ATOM 1746 C CA . LYS A 1 221 ? -41.776 -78.496 71.715 1.00 49.84 221 LYS A CA 1
ATOM 1747 C C . LYS A 1 221 ? -40.631 -78.773 70.723 1.00 49.84 221 LYS A C 1
ATOM 1749 O O . LYS A 1 221 ? -40.914 -78.850 69.539 1.00 49.84 221 LYS A O 1
ATOM 1754 N N . ILE A 1 222 ? -39.372 -78.987 71.106 1.00 47.28 222 ILE A N 1
ATOM 1755 C CA . ILE A 1 222 ? -38.635 -79.131 72.381 1.00 47.28 222 ILE A CA 1
ATOM 1756 C C . ILE A 1 222 ? -37.225 -78.607 72.103 1.00 47.28 222 ILE A C 1
ATOM 1758 O O . ILE A 1 222 ? -36.757 -78.844 70.968 1.00 47.28 222 ILE A O 1
#

Sequence (222 aa):
MGPSIDQILVASILPPNFDIDRVDWSNITQEELDCTQLNACVTNFLRSTLYEDIQDIIFDIKEVCNAAHLIWALLMETYVKPEYSSQASSLPKSTPSNDEVDLCLMAKKKKKAKKGKNQKIEVSSSLVEELELLKSNHASLVYNQSSIEHVFVESYNDLVAQENDELMQEVERLKKDLSELKGKSQVQPSQDNHEIMVKKVEKGSTVTYSAPQHLKINKSKI

Foldseek 3Di:
DDDDPVVLLVLLAADVPDDPVDDPPVPDDPSNVRSQVSQVVLLVVLLVPDDPVVNCVQCVPVVRSSGNNSSVVVCCVVPVDDDDDDPPDDDDDDDDDDDDDDDDDDDDDDDDDDDDDDPPDPVVVVVVVVVVVVVVVVVVVVVVVVVVVVVVVVVVVVVVVVVVVVVVVVVVVVVVVVVVVVVVPPDPPPPPDDDDDDDDDDDDDDDDDDDDDDDDDDDDDD

pLDDT: mean 71.09, std 19.17, range [31.39, 97.62]

Radius of gyration: 49.89 Å; chains: 1; bounding box: 115×92×142 Å

Organism: Setaria italica (NCBI:txid4555)